Protein AF-A0A1A7R240-F1 (afdb_monomer)

Organism: NCBI:txid49280

Foldseek 3Di:
DVVVVVVVVVVVVVVVVVVVVVVVVVVVVVVVVVVVVVVVVVVVVVVVVVVVVVVVVVVVVVVVVVVPDVVVVVVVVVVVVVVVVLLLLLLVQCQDPDPVSVVVSLVCLLPPVLAPLVNLVSSLVVLVVQLPDPDRRVSSLLSSLSSLLSHDLVSCQVCVVSVVVSLVSLCPDPPSVVNVVSSVSNVVSND

Solvent-accessible surface area (backbone atoms only — not comparable to full-atom values): 10450 Å² total; per-residue (Å²): 116,73,69,60,55,53,54,52,50,53,54,51,51,51,51,53,50,51,54,52,51,52,51,50,51,52,53,50,52,52,52,51,54,53,53,53,53,50,52,51,53,55,49,53,52,50,50,54,52,49,52,54,50,49,51,52,49,52,51,51,52,52,50,47,58,74,63,55,54,68,67,56,62,52,46,53,52,50,50,53,51,51,52,50,54,50,52,52,52,34,54,54,26,26,55,42,94,49,65,68,50,17,51,53,25,36,52,49,43,49,70,74,39,36,83,45,84,64,49,62,61,51,49,51,56,59,47,57,73,40,69,81,41,102,76,47,53,61,72,19,54,48,40,51,47,55,34,60,64,49,37,46,60,69,61,48,60,77,40,37,70,62,53,51,51,49,50,58,51,51,67,69,42,93,69,29,79,82,39,44,76,56,49,54,56,42,52,66,66,74,109

Radius of gyration: 40.84 Å; Cα contacts (8 Å, |Δi|>4): 98; chains: 1; bounding box: 68×51×120 Å

Nearest PDB structures (foldseek):
  8whh-assembly2_C-3  TM=6.530E-01  e=8.126E-02  Homo sapiens
  8whl-assembly2_C  TM=6.411E-01  e=7.701E-02  Homo sapiens
  8whh-assembly2_B  TM=6.543E-01  e=1.548E-01  Homo sapiens
  8whh-assembly1_D  TM=6.608E-01  e=1.919E-01  Homo sapiens
  8whj-assembly1_A  TM=5.059E-01  e=2.950E-01  Homo sapiens

Structure (mmCIF, N/CA/C/O backbone):
data_AF-A0A1A7R240-F1
#
_entry.id   AF-A0A1A7R240-F1
#
loop_
_atom_site.group_PDB
_atom_site.id
_atom_site.type_symbol
_atom_site.label_atom_id
_atom_site.label_alt_id
_atom_site.label_comp_id
_atom_site.label_asym_id
_atom_site.label_entity_id
_atom_site.label_seq_id
_atom_site.pdbx_PDB_ins_code
_atom_site.Cartn_x
_atom_site.Cartn_y
_atom_site.Cartn_z
_atom_site.occupancy
_atom_site.B_iso_or_equiv
_atom_site.auth_seq_id
_atom_site.auth_comp_id
_atom_site.auth_asym_id
_atom_site.auth_atom_id
_atom_site.pdbx_PDB_model_num
ATOM 1 N N . MET A 1 1 ? -44.698 -32.979 93.759 1.00 62.19 1 MET A N 1
ATOM 2 C CA . MET A 1 1 ? -45.458 -31.820 93.217 1.00 62.19 1 MET A CA 1
ATOM 3 C C . MET A 1 1 ? -44.611 -30.614 92.783 1.00 62.19 1 MET A C 1
ATOM 5 O O . MET A 1 1 ? -44.923 -30.058 91.741 1.00 62.19 1 MET A O 1
ATOM 9 N N . LYS A 1 2 ? -43.552 -30.183 93.497 1.00 67.56 2 LYS A N 1
ATOM 10 C CA . LYS A 1 2 ? -42.771 -28.976 93.115 1.00 67.56 2 LYS A CA 1
ATOM 11 C C . LYS A 1 2 ? -42.093 -29.054 91.730 1.00 67.56 2 LYS A C 1
ATOM 13 O O . LYS A 1 2 ? -42.148 -28.085 90.984 1.00 67.56 2 LYS A O 1
ATOM 18 N N . LYS A 1 3 ? -41.536 -30.212 91.350 1.00 68.50 3 LYS A N 1
ATOM 19 C CA . LYS A 1 3 ? -40.868 -30.408 90.043 1.00 68.50 3 LYS A CA 1
ATOM 20 C C . LYS A 1 3 ? -41.810 -30.240 88.838 1.00 68.50 3 LYS A C 1
ATOM 22 O O . LYS A 1 3 ? -41.419 -29.641 87.846 1.00 68.50 3 LYS A O 1
ATOM 27 N N . ALA A 1 4 ? -43.063 -30.691 88.952 1.00 74.69 4 ALA A N 1
ATOM 28 C CA . ALA A 1 4 ? -44.056 -30.569 87.881 1.00 74.69 4 ALA A CA 1
ATOM 29 C C . ALA A 1 4 ? -44.450 -29.105 87.608 1.00 74.69 4 ALA A C 1
ATOM 31 O O . ALA A 1 4 ? -44.591 -28.712 86.457 1.00 74.69 4 ALA A O 1
ATOM 32 N N . LYS A 1 5 ? -44.552 -28.270 88.654 1.00 75.75 5 LYS A N 1
ATOM 33 C CA . LYS A 1 5 ? -44.853 -26.836 88.501 1.00 75.75 5 LYS A CA 1
ATOM 34 C C . LYS A 1 5 ? -43.731 -26.078 87.784 1.00 75.75 5 LYS A C 1
ATOM 36 O O . LYS A 1 5 ? -44.017 -25.230 86.950 1.00 75.75 5 LYS A O 1
ATOM 41 N N . ILE A 1 6 ? -42.472 -26.412 88.073 1.00 80.56 6 ILE A N 1
ATOM 42 C CA . ILE A 1 6 ? -41.309 -25.798 87.412 1.00 80.56 6 ILE A CA 1
ATOM 43 C C . ILE A 1 6 ? -41.289 -26.155 85.920 1.00 80.56 6 ILE A C 1
ATOM 45 O O . ILE A 1 6 ? -41.089 -25.274 85.092 1.00 80.56 6 ILE A O 1
ATOM 49 N N . LEU A 1 7 ? -41.567 -27.416 85.572 1.00 81.81 7 LEU A N 1
ATOM 50 C CA . LEU A 1 7 ? -41.613 -27.867 84.178 1.00 81.81 7 LEU A CA 1
ATOM 51 C C . LEU A 1 7 ? -42.688 -27.125 83.363 1.00 81.81 7 LEU A C 1
ATOM 53 O O . LEU A 1 7 ? -42.425 -26.688 82.246 1.00 81.81 7 LEU A O 1
ATOM 57 N N . VAL A 1 8 ? -43.877 -26.934 83.945 1.00 83.12 8 VAL A N 1
ATOM 58 C CA . VAL A 1 8 ? -44.982 -26.195 83.311 1.00 83.12 8 VAL A CA 1
ATOM 59 C C . VAL A 1 8 ? -44.612 -24.729 83.087 1.00 83.12 8 VAL A C 1
ATOM 61 O O . VAL A 1 8 ? -44.848 -24.207 82.001 1.00 83.12 8 VAL A O 1
ATOM 64 N N . ILE A 1 9 ? -43.985 -24.080 84.074 1.00 84.12 9 ILE A N 1
ATOM 65 C CA . ILE A 1 9 ? -43.540 -22.685 83.946 1.00 84.12 9 ILE A CA 1
ATOM 66 C C . ILE A 1 9 ? -42.505 -22.560 82.827 1.00 84.12 9 ILE A C 1
ATOM 68 O O . ILE A 1 9 ? -42.687 -21.739 81.939 1.00 84.12 9 ILE A O 1
ATOM 72 N N . VAL A 1 10 ? -41.471 -23.408 82.811 1.00 84.75 10 VAL A N 1
ATOM 73 C CA . VAL A 1 10 ? -40.434 -23.383 81.764 1.00 84.75 10 VAL A CA 1
ATOM 74 C C 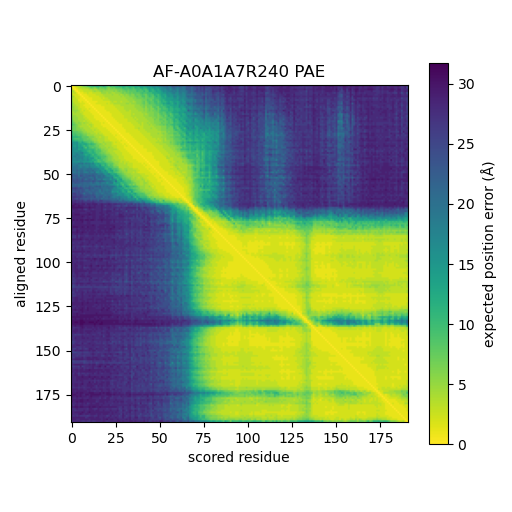. VAL A 1 10 ? -41.039 -23.600 80.372 1.00 84.75 10 VAL A C 1
ATOM 76 O O . VAL A 1 10 ? -40.703 -22.869 79.443 1.00 84.75 10 VAL A O 1
ATOM 79 N N . SER A 1 11 ? -41.976 -24.542 80.229 1.00 86.88 11 SER A N 1
ATOM 80 C CA . SER A 1 11 ? -42.673 -24.795 78.961 1.00 86.88 11 SER A CA 1
ATOM 81 C C . SER A 1 11 ? -43.481 -23.586 78.479 1.00 86.88 11 SER A C 1
ATOM 83 O O . SER A 1 11 ? -43.464 -23.269 77.289 1.00 86.88 11 SER A O 1
ATOM 85 N N . LEU A 1 12 ? -44.178 -22.899 79.389 1.00 86.06 12 LEU A N 1
ATOM 86 C CA . LEU A 1 12 ? -44.928 -21.678 79.084 1.00 86.06 12 LEU A CA 1
ATOM 87 C C . LEU A 1 12 ? -43.997 -20.540 78.662 1.00 86.06 12 LEU A C 1
ATOM 89 O O . LEU A 1 12 ? -44.284 -19.865 77.676 1.00 86.06 12 LEU A O 1
ATOM 93 N N . THR A 1 13 ? -42.863 -20.363 79.343 1.00 87.81 13 THR A N 1
ATOM 94 C CA . THR A 1 13 ? -41.879 -19.330 78.993 1.00 87.81 13 THR A CA 1
ATOM 95 C C . THR A 1 13 ? -41.265 -19.581 77.616 1.00 87.81 13 THR A C 1
ATOM 97 O O . THR A 1 13 ? -41.126 -18.645 76.832 1.00 87.81 13 THR A O 1
ATOM 100 N N . ILE A 1 14 ? -40.949 -20.839 77.288 1.00 89.62 14 ILE A N 1
ATOM 101 C CA . ILE A 1 14 ? -40.435 -21.221 75.964 1.00 89.62 14 ILE A CA 1
ATOM 102 C C . ILE A 1 14 ? -41.485 -20.958 74.878 1.00 89.62 14 ILE A C 1
ATOM 104 O O . ILE A 1 14 ? -41.152 -20.381 73.846 1.00 89.62 14 ILE A O 1
ATOM 108 N N . CYS A 1 15 ? -42.754 -21.314 75.114 1.00 87.94 15 CYS A N 1
ATOM 109 C CA . CYS A 1 15 ? -43.838 -21.015 74.173 1.00 87.94 15 CYS A CA 1
ATOM 110 C C . CYS A 1 15 ? -44.013 -19.509 73.957 1.00 87.94 15 CYS A C 1
ATOM 112 O O . CYS A 1 15 ? -44.145 -19.068 72.817 1.00 87.94 15 CYS A O 1
ATOM 114 N N . LEU A 1 16 ? -43.982 -18.714 75.030 1.00 89.75 16 LEU A N 1
ATOM 115 C CA . LEU A 1 16 ? -44.113 -17.261 74.936 1.00 89.75 16 LEU A CA 1
ATOM 116 C C . LEU A 1 16 ? -42.948 -16.652 74.142 1.00 89.75 16 LEU A C 1
ATOM 118 O O . LEU A 1 16 ? -43.163 -15.824 73.260 1.00 89.75 16 LEU A O 1
ATOM 122 N N . PHE A 1 17 ? -41.720 -17.105 74.409 1.00 91.19 17 PHE A N 1
ATOM 123 C CA . PHE A 1 17 ? -40.530 -16.663 73.686 1.00 91.19 17 PHE A CA 1
ATOM 124 C C . PHE A 1 17 ? -40.595 -17.032 72.200 1.00 91.19 17 PHE A C 1
ATOM 126 O O . PHE A 1 17 ? -40.317 -16.187 71.352 1.00 91.19 17 PHE A O 1
ATOM 133 N N . ALA A 1 18 ? -41.032 -18.253 71.875 1.00 88.25 18 ALA A N 1
ATOM 134 C CA . ALA A 1 18 ? -41.227 -18.689 70.496 1.00 88.25 18 ALA A CA 1
ATOM 135 C C . ALA A 1 18 ? -42.255 -17.812 69.764 1.00 88.25 18 ALA A C 1
ATOM 137 O O . ALA A 1 18 ? -41.965 -17.338 68.670 1.00 88.25 18 ALA A O 1
ATOM 138 N N . MET A 1 19 ? -43.404 -17.512 70.385 1.00 90.81 19 MET A N 1
ATOM 139 C CA . MET A 1 19 ? -44.422 -16.631 69.794 1.00 90.81 19 MET A CA 1
ATOM 140 C C . MET A 1 19 ? -43.891 -15.216 69.528 1.00 90.81 19 MET A C 1
ATOM 142 O O . MET A 1 19 ? -44.149 -14.657 68.461 1.00 90.81 19 MET A O 1
ATOM 146 N N . VAL A 1 20 ? -43.121 -14.644 70.462 1.00 89.88 20 VAL A N 1
ATOM 147 C CA . VAL A 1 20 ? -42.494 -13.322 70.286 1.00 89.88 20 VAL A CA 1
ATOM 148 C C . VAL A 1 20 ? -41.480 -13.347 69.142 1.00 89.88 20 VAL A C 1
ATOM 150 O O . VAL A 1 20 ? -41.476 -12.435 68.315 1.00 89.88 20 VAL A O 1
ATOM 153 N N . LEU A 1 21 ? -40.664 -14.401 69.047 1.00 90.69 21 LEU A N 1
ATOM 154 C CA . LEU A 1 21 ? -39.715 -14.570 67.948 1.00 90.69 21 LEU A CA 1
ATOM 155 C C . LEU A 1 21 ? -40.440 -14.647 66.600 1.00 90.69 21 LEU A C 1
ATOM 157 O O . LEU A 1 21 ? -40.075 -13.940 65.665 1.00 90.69 21 LEU A O 1
ATOM 161 N N . THR A 1 22 ? -41.492 -15.465 66.498 1.00 90.00 22 THR A N 1
ATOM 162 C CA . THR A 1 22 ? -42.270 -15.618 65.262 1.00 90.00 22 THR A CA 1
ATOM 163 C C . THR A 1 22 ? -42.939 -14.305 64.856 1.00 90.00 22 THR A C 1
ATOM 165 O O . THR A 1 22 ? -42.875 -13.930 63.687 1.00 90.00 22 THR A O 1
ATOM 168 N N . ALA A 1 23 ? -43.515 -13.563 65.807 1.00 88.00 23 ALA A N 1
ATOM 169 C CA . ALA A 1 23 ? -44.094 -12.246 65.544 1.00 88.00 23 ALA A CA 1
ATOM 170 C C . ALA A 1 23 ? -43.033 -11.237 65.068 1.00 88.00 23 ALA A C 1
ATOM 172 O O . ALA A 1 23 ? -43.266 -10.501 64.108 1.00 88.00 23 ALA A O 1
ATOM 173 N N . PHE A 1 24 ? -41.847 -11.236 65.684 1.00 91.81 24 PHE A N 1
ATOM 174 C CA . PHE A 1 24 ? -40.728 -10.393 65.265 1.00 91.81 24 PHE A CA 1
ATOM 175 C C . PHE A 1 24 ? -40.264 -10.720 63.839 1.00 91.81 24 PHE A C 1
ATOM 177 O O . PHE A 1 24 ? -40.121 -9.813 63.014 1.00 91.81 24 PHE A O 1
ATOM 184 N N . PHE A 1 25 ? -40.081 -12.006 63.519 1.00 89.94 25 PHE A N 1
ATOM 185 C CA . PHE A 1 25 ? -39.714 -12.445 62.172 1.00 89.94 25 PHE A CA 1
ATOM 186 C C . PHE A 1 25 ? -40.787 -12.096 61.141 1.00 89.94 25 PHE A C 1
ATOM 188 O O . PHE A 1 25 ? -40.443 -11.623 60.062 1.00 89.94 25 PHE A O 1
ATOM 195 N N . TYR A 1 26 ? -42.070 -12.239 61.479 1.00 89.50 26 TYR A N 1
ATOM 196 C CA . TYR A 1 26 ? -43.177 -11.863 60.599 1.00 89.50 26 TYR A CA 1
ATOM 197 C C . TYR A 1 26 ? -43.185 -10.360 60.282 1.00 89.50 26 TYR A C 1
ATOM 199 O O . TYR A 1 26 ? -43.288 -9.964 59.119 1.00 89.50 26 TYR A O 1
ATOM 207 N N . VAL A 1 27 ? -43.005 -9.503 61.295 1.00 88.38 27 VAL A N 1
ATOM 208 C CA . VAL A 1 27 ? -42.916 -8.045 61.098 1.00 88.38 27 VAL A CA 1
ATOM 209 C C . VAL A 1 27 ? -41.705 -7.683 60.238 1.00 88.38 27 VAL A C 1
ATOM 211 O O . VAL A 1 27 ? -41.837 -6.895 59.300 1.00 88.38 27 VAL A O 1
ATOM 214 N N . ARG A 1 28 ? -40.540 -8.289 60.500 1.00 87.62 28 ARG A N 1
ATOM 215 C CA . ARG A 1 28 ? -39.329 -8.085 59.691 1.00 87.62 28 ARG A CA 1
ATOM 216 C C . ARG A 1 28 ? -39.522 -8.534 58.245 1.00 87.62 28 ARG A C 1
ATOM 218 O O . ARG A 1 28 ? -39.169 -7.790 57.337 1.00 87.62 28 ARG A O 1
ATOM 225 N N . GLN A 1 29 ? -40.121 -9.700 58.019 1.00 87.75 29 GLN A N 1
ATOM 226 C CA . GLN A 1 29 ? -40.393 -10.218 56.679 1.00 87.75 29 GLN A CA 1
ATOM 227 C C . GLN A 1 29 ? -41.317 -9.278 55.895 1.00 87.75 29 GLN A C 1
ATOM 229 O O . GLN A 1 29 ? -41.053 -8.985 54.730 1.00 87.75 29 GLN A O 1
ATOM 234 N N . LYS A 1 30 ? -42.348 -8.730 56.551 1.00 89.12 30 LYS A N 1
ATOM 235 C CA . LYS A 1 30 ? -43.241 -7.736 55.945 1.00 89.12 30 LYS A CA 1
ATOM 236 C C . LYS A 1 30 ? -42.509 -6.433 55.606 1.00 89.12 30 LYS A C 1
ATOM 238 O O . LYS A 1 30 ? -42.725 -5.889 54.530 1.00 89.12 30 LYS A O 1
ATOM 243 N N . GLN A 1 31 ? -41.620 -5.954 56.480 1.00 88.38 31 GLN A N 1
ATOM 244 C CA . GLN A 1 31 ? -40.794 -4.771 56.202 1.00 88.38 31 GLN A CA 1
ATOM 245 C C . GLN A 1 31 ? -39.876 -4.981 54.990 1.00 88.38 31 GLN A C 1
ATOM 247 O O . GLN A 1 31 ? -39.802 -4.099 54.136 1.00 88.38 31 GLN A O 1
ATOM 252 N N . TYR A 1 32 ? -39.230 -6.145 54.879 1.00 89.25 32 TYR A N 1
ATOM 253 C CA . TYR A 1 32 ? -38.387 -6.467 53.724 1.00 89.25 32 TYR A CA 1
ATOM 254 C C . TYR A 1 32 ? -39.190 -6.557 52.424 1.00 89.25 32 TYR A C 1
ATOM 256 O O . TYR A 1 32 ? -38.748 -6.027 51.409 1.00 89.25 32 TYR A O 1
ATOM 264 N N . ALA A 1 33 ? -40.384 -7.159 52.452 1.00 88.44 33 ALA A N 1
ATOM 265 C CA . ALA A 1 33 ? -41.255 -7.223 51.279 1.00 88.44 33 ALA A CA 1
ATOM 266 C C . ALA A 1 33 ? -41.653 -5.821 50.780 1.00 88.44 33 ALA A C 1
ATOM 268 O O . ALA A 1 33 ? -41.595 -5.559 49.582 1.00 88.44 33 ALA A O 1
ATOM 269 N N . THR A 1 34 ? -41.985 -4.899 51.691 1.00 90.88 34 THR A N 1
ATOM 270 C CA . THR A 1 34 ? -42.304 -3.509 51.327 1.00 90.88 34 THR A CA 1
ATOM 271 C C . THR A 1 34 ? -41.095 -2.767 50.756 1.00 90.88 34 THR A C 1
ATOM 273 O O . THR A 1 34 ? -41.232 -2.056 49.766 1.00 90.88 34 THR A O 1
ATOM 276 N N . GLN A 1 35 ? -39.909 -2.927 51.352 1.00 88.69 35 GLN A N 1
ATOM 277 C CA . GLN A 1 35 ? -38.688 -2.297 50.835 1.00 88.69 35 GLN A CA 1
ATOM 278 C C . GLN A 1 35 ? -38.337 -2.805 49.434 1.00 88.69 35 GLN A C 1
ATOM 280 O O . GLN A 1 35 ? -37.965 -2.011 48.573 1.00 88.69 35 GLN A O 1
ATOM 285 N N . LEU A 1 36 ? -38.505 -4.108 49.191 1.00 89.31 36 LEU A N 1
ATOM 286 C CA . LEU A 1 36 ? -38.263 -4.712 47.885 1.00 89.31 36 LEU A CA 1
ATOM 287 C C . LEU A 1 36 ? -39.239 -4.187 46.818 1.00 89.31 36 LEU A C 1
ATOM 289 O O . LEU A 1 36 ? -38.821 -3.916 45.698 1.00 89.31 36 LEU A O 1
ATOM 293 N N . ASP A 1 37 ? -40.516 -3.992 47.164 1.00 93.25 37 ASP A N 1
ATOM 294 C CA . ASP A 1 37 ? -41.513 -3.414 46.250 1.00 93.25 37 ASP A CA 1
ATOM 295 C C . ASP A 1 37 ? -41.188 -1.955 45.878 1.00 93.25 37 ASP A C 1
ATOM 297 O O . ASP A 1 37 ? -41.302 -1.570 44.715 1.00 93.25 37 ASP A O 1
ATOM 301 N N . ILE A 1 38 ? -40.723 -1.152 46.844 1.00 92.81 38 ILE A N 1
ATOM 302 C CA . ILE A 1 38 ? -40.285 0.232 46.597 1.00 92.81 38 ILE A CA 1
ATOM 303 C C . ILE A 1 38 ? -39.074 0.252 45.657 1.00 92.81 38 ILE A C 1
ATOM 305 O O . ILE A 1 38 ? -39.109 0.940 44.639 1.00 92.81 38 ILE A O 1
ATOM 309 N N . LEU A 1 39 ? -38.048 -0.552 45.951 1.00 88.56 39 LEU A N 1
ATOM 310 C CA . LEU A 1 39 ? -36.846 -0.664 45.118 1.00 88.56 39 LEU A CA 1
ATOM 311 C C . LEU A 1 39 ? -37.171 -1.111 43.689 1.00 88.56 39 LEU A C 1
ATOM 313 O O . LEU A 1 39 ? -36.634 -0.556 42.734 1.00 88.56 39 LEU A O 1
ATOM 317 N N . ASN A 1 40 ? -38.080 -2.075 43.525 1.00 89.81 40 ASN A N 1
ATOM 318 C CA . ASN A 1 40 ? -38.506 -2.520 42.199 1.00 89.81 40 ASN A CA 1
ATOM 319 C C . ASN A 1 40 ? -39.215 -1.401 41.425 1.00 89.81 40 ASN A C 1
ATOM 321 O O . ASN A 1 40 ? -38.944 -1.214 40.242 1.00 89.81 40 ASN A O 1
ATOM 325 N N . LYS A 1 41 ? -40.079 -0.615 42.078 1.00 92.31 41 LYS A N 1
ATOM 326 C CA . LYS A 1 41 ? -40.740 0.533 41.436 1.00 92.31 41 LYS A CA 1
ATOM 327 C C . LYS A 1 41 ? -39.748 1.625 41.034 1.00 92.31 41 LYS A C 1
ATOM 329 O O . LYS A 1 41 ? -39.863 2.168 39.937 1.00 92.31 41 LYS A O 1
ATOM 334 N N . GLU A 1 42 ? -38.770 1.931 41.884 1.00 91.12 42 GLU A N 1
ATOM 335 C CA . GLU A 1 42 ? -37.708 2.899 41.574 1.00 91.12 42 GLU A CA 1
ATOM 336 C C . GLU A 1 42 ? -36.820 2.426 40.417 1.00 91.12 42 GLU A C 1
ATOM 338 O O . GLU A 1 42 ? -36.461 3.223 39.543 1.00 91.12 42 GLU A O 1
ATOM 343 N N . LEU A 1 43 ? -36.508 1.128 40.370 1.00 90.00 43 LEU A N 1
ATOM 344 C CA . LEU A 1 43 ? -35.751 0.519 39.282 1.00 90.00 43 LEU A CA 1
ATOM 345 C C . LEU A 1 43 ? -36.506 0.617 37.951 1.00 90.00 43 LEU A C 1
ATOM 347 O O . LEU A 1 43 ? -35.927 1.057 36.960 1.00 90.00 43 LEU A O 1
ATOM 351 N N . GLU A 1 44 ? -37.791 0.258 37.921 1.00 88.88 44 GLU A N 1
ATOM 352 C CA . GLU A 1 44 ? -38.613 0.353 36.708 1.00 88.88 44 GLU A CA 1
ATOM 353 C C . GLU A 1 44 ? -38.781 1.806 36.239 1.00 88.88 44 GLU A C 1
ATOM 355 O O . GLU A 1 44 ? -38.643 2.097 35.050 1.00 88.88 44 GLU A O 1
ATOM 360 N N . HIS A 1 45 ? -38.975 2.751 37.165 1.00 90.12 45 HIS A N 1
ATOM 361 C CA . HIS A 1 45 ? -39.015 4.174 36.822 1.00 90.12 45 HIS A CA 1
ATOM 362 C C . HIS A 1 45 ? -37.679 4.669 36.241 1.00 90.12 45 HIS A C 1
ATOM 364 O O . HIS A 1 45 ? -37.657 5.437 35.277 1.00 90.12 45 HIS A O 1
ATOM 370 N N . SER A 1 46 ? -36.557 4.199 36.791 1.00 85.81 46 SER A N 1
ATOM 371 C CA . SER A 1 46 ? -35.219 4.551 36.306 1.00 85.81 46 SER A CA 1
ATOM 372 C C . SER A 1 46 ? -34.935 3.979 34.916 1.00 85.81 46 SER A C 1
ATOM 374 O O . SER A 1 46 ? -34.361 4.683 34.086 1.00 85.81 46 SER A O 1
ATOM 376 N N . LYS A 1 47 ? -35.375 2.744 34.631 1.00 86.81 47 LYS A N 1
ATOM 377 C CA . LYS A 1 47 ? -35.274 2.133 33.293 1.00 86.81 47 LYS A CA 1
ATOM 378 C C . LYS A 1 47 ? -36.039 2.941 32.248 1.00 86.81 47 LYS A C 1
ATOM 380 O O . LYS A 1 47 ? -35.461 3.323 31.240 1.00 86.81 47 LYS A O 1
ATOM 385 N N . LEU A 1 48 ? -37.292 3.296 32.540 1.00 88.88 48 LEU A N 1
ATOM 386 C CA . LEU A 1 48 ? -38.111 4.140 31.661 1.00 88.88 48 LEU A CA 1
ATOM 387 C C . LEU A 1 48 ? -37.438 5.482 31.350 1.00 88.88 48 LEU A C 1
ATOM 389 O O . LEU A 1 48 ? -37.436 5.934 30.207 1.00 88.88 48 LEU A O 1
ATOM 393 N N . LYS A 1 49 ? -36.834 6.117 32.361 1.00 88.88 49 LYS A N 1
ATOM 394 C CA . LYS A 1 49 ? -36.112 7.380 32.176 1.00 88.88 49 LYS A CA 1
ATOM 395 C C . LYS A 1 49 ? -34.852 7.209 31.322 1.00 88.88 49 LYS A C 1
ATOM 397 O O . LYS A 1 49 ? -34.524 8.102 30.539 1.00 88.88 49 LYS A O 1
ATOM 402 N N . LEU A 1 50 ? -34.147 6.087 31.467 1.00 83.88 50 LEU A N 1
ATOM 403 C CA . LEU A 1 50 ? -32.979 5.762 30.651 1.00 83.88 50 LEU A CA 1
ATOM 404 C C . LEU A 1 50 ? -33.372 5.550 29.185 1.00 83.88 50 LEU A C 1
ATOM 406 O O . LEU A 1 50 ? -32.708 6.093 28.308 1.00 83.88 50 LEU A O 1
ATOM 410 N N . ASP A 1 51 ? -34.471 4.844 28.924 1.00 85.88 51 ASP A N 1
ATOM 411 C CA . ASP A 1 51 ? -34.967 4.601 27.565 1.00 85.88 51 ASP A CA 1
ATOM 412 C C . ASP A 1 51 ? -35.416 5.896 26.872 1.00 85.88 51 ASP A C 1
ATOM 414 O O . ASP A 1 51 ? -35.067 6.133 25.714 1.00 85.88 51 ASP A O 1
ATOM 418 N N . ASP A 1 52 ? -36.109 6.786 27.588 1.00 88.62 52 ASP A N 1
ATOM 419 C CA . ASP A 1 52 ? -36.467 8.121 27.084 1.00 88.62 52 ASP A CA 1
ATOM 420 C C . ASP A 1 52 ? -35.218 8.970 26.787 1.00 88.62 52 ASP A C 1
ATOM 422 O O . ASP A 1 52 ? -35.122 9.620 25.745 1.00 88.62 52 ASP A O 1
ATOM 426 N N . THR A 1 53 ? -34.212 8.916 27.667 1.00 86.69 53 THR A N 1
ATOM 427 C CA . THR A 1 53 ? -32.943 9.633 27.463 1.00 86.69 53 THR A CA 1
ATOM 428 C C . THR A 1 53 ? -32.175 9.077 26.265 1.00 86.69 53 THR A C 1
ATOM 430 O O . THR A 1 53 ? -31.665 9.851 25.458 1.00 86.69 53 THR A O 1
ATOM 433 N N . ASN A 1 54 ? -32.124 7.753 26.112 1.00 80.62 54 ASN A N 1
ATOM 434 C CA . ASN A 1 54 ? -31.490 7.097 24.972 1.00 80.62 54 ASN A CA 1
ATOM 435 C C . ASN A 1 54 ? -32.198 7.462 23.669 1.00 80.62 54 ASN A C 1
ATOM 437 O O . ASN A 1 54 ? -31.531 7.800 22.697 1.00 80.62 54 ASN A O 1
ATOM 441 N N . THR A 1 55 ? -33.531 7.461 23.656 1.00 87.00 55 THR A N 1
ATOM 442 C CA . THR A 1 55 ? -34.320 7.847 22.478 1.00 87.00 55 THR A CA 1
ATOM 443 C C . THR A 1 55 ? -34.009 9.286 22.067 1.00 87.00 55 THR A C 1
ATOM 445 O O . THR A 1 55 ? -33.640 9.530 20.922 1.00 87.00 55 THR A O 1
ATOM 448 N N . LYS A 1 56 ? -34.016 10.226 23.021 1.00 86.56 56 LYS A N 1
ATOM 449 C CA . LYS A 1 56 ? -33.645 11.630 22.773 1.00 86.56 56 LYS A CA 1
ATOM 450 C C . LYS A 1 56 ? -32.207 11.789 22.290 1.00 86.56 56 LYS A C 1
ATOM 452 O O . LYS A 1 56 ? -31.947 12.624 21.430 1.00 86.56 56 LYS A O 1
ATOM 457 N N . LEU A 1 57 ? -31.274 11.001 22.829 1.00 77.19 57 LEU A N 1
ATOM 458 C CA . LEU A 1 57 ? -29.884 10.999 22.378 1.00 77.19 57 LEU A CA 1
ATOM 459 C C . LEU A 1 57 ? -29.781 10.496 20.934 1.00 77.19 57 LEU A C 1
ATOM 461 O O . LEU A 1 57 ? -29.091 11.115 20.133 1.00 77.19 57 LEU A O 1
ATOM 465 N N . PHE A 1 58 ? -30.474 9.409 20.587 1.00 76.62 58 PHE A N 1
ATOM 466 C CA . PHE A 1 58 ? -30.495 8.880 19.224 1.00 76.62 58 PHE A CA 1
ATOM 467 C C . PHE A 1 58 ? -31.126 9.859 18.234 1.00 76.62 58 PHE A C 1
ATOM 469 O O . PHE A 1 58 ? -30.575 10.053 17.151 1.00 76.62 58 PHE A O 1
ATOM 476 N N . ASP A 1 59 ? -32.220 10.518 18.609 1.00 80.12 59 ASP A N 1
ATOM 477 C CA . ASP A 1 59 ? -32.858 11.536 17.775 1.00 80.12 59 ASP A CA 1
ATOM 478 C C . ASP A 1 59 ? -31.947 12.756 17.589 1.00 80.12 59 ASP A C 1
ATOM 480 O O . ASP A 1 59 ? -31.743 13.197 16.459 1.00 80.12 59 ASP A O 1
ATOM 484 N N . ALA A 1 60 ? -31.300 13.234 18.659 1.00 74.62 60 ALA A N 1
ATOM 485 C CA . ALA A 1 60 ? -30.324 14.320 18.582 1.00 74.62 60 ALA A CA 1
ATOM 486 C C . ALA A 1 60 ? -29.094 13.936 17.743 1.00 74.62 60 ALA A C 1
ATOM 488 O O . ALA A 1 60 ? -28.597 14.746 16.968 1.00 74.62 60 ALA A O 1
ATOM 489 N N . LEU A 1 61 ? -28.606 12.696 17.846 1.00 69.75 61 LEU A N 1
ATOM 490 C CA . LEU A 1 61 ? -27.508 12.194 17.015 1.00 69.75 61 LEU A CA 1
ATOM 491 C C . LEU A 1 61 ? -27.908 12.081 15.542 1.00 69.75 61 LEU A C 1
ATOM 493 O O . LEU A 1 61 ? -27.080 12.337 14.670 1.00 69.75 61 LEU A O 1
ATOM 497 N N . LYS A 1 62 ? -29.159 11.716 15.254 1.00 75.38 62 LYS A N 1
ATOM 498 C CA . LYS A 1 62 ? -29.705 11.659 13.894 1.00 75.38 62 LYS A CA 1
ATOM 499 C C . LYS A 1 62 ? -29.909 13.055 13.304 1.00 75.38 62 LYS A C 1
ATOM 501 O O . LYS A 1 62 ? -29.651 13.269 12.124 1.00 75.38 62 LYS A O 1
ATOM 506 N N . GLU A 1 63 ? -30.325 14.012 14.123 1.00 75.94 63 GLU A N 1
ATOM 507 C CA . GLU A 1 63 ? -30.387 15.418 13.739 1.00 75.94 63 GLU A CA 1
ATOM 508 C C . GLU A 1 63 ? -28.974 15.950 13.469 1.00 75.94 63 GLU A C 1
ATOM 510 O O . GLU A 1 63 ? -28.711 16.454 12.380 1.00 75.94 63 GLU A O 1
ATOM 515 N N . ILE A 1 64 ? -28.018 15.724 14.375 1.00 68.69 64 ILE A N 1
ATOM 516 C CA . ILE A 1 64 ? -26.613 16.0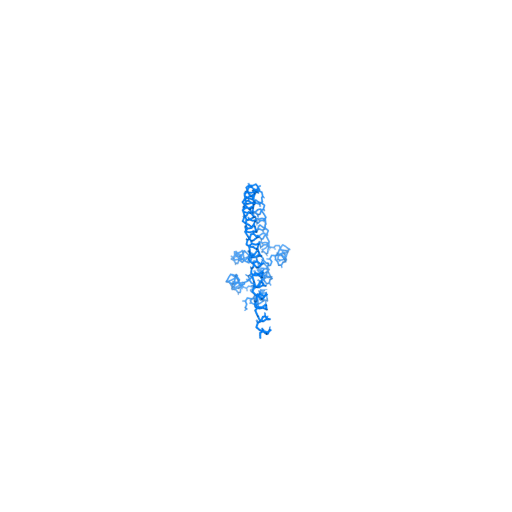95 14.167 1.00 68.69 64 ILE A CA 1
ATOM 517 C C . ILE A 1 64 ? -26.057 15.440 12.904 1.00 68.69 64 ILE A C 1
ATOM 519 O O . ILE A 1 64 ? -25.416 16.139 12.133 1.00 68.69 64 ILE A O 1
ATOM 523 N N . SER A 1 65 ? -26.313 14.154 12.640 1.00 61.84 65 SER A N 1
ATOM 524 C CA . SER A 1 65 ? -25.829 13.489 11.421 1.00 61.84 65 SER A CA 1
ATOM 525 C C . SER A 1 65 ? -26.448 14.057 10.144 1.00 61.84 65 SER A C 1
ATOM 527 O O . SER A 1 65 ? -25.761 14.121 9.130 1.00 61.84 65 SER A O 1
ATOM 529 N N . SER A 1 66 ? -27.688 14.556 10.204 1.00 65.06 66 SER A N 1
ATOM 530 C CA . SER A 1 66 ? -28.307 15.313 9.106 1.00 65.06 66 SER A CA 1
ATOM 531 C C . SER A 1 66 ? -27.721 16.723 8.922 1.00 65.06 66 SER A C 1
ATOM 533 O O . SER A 1 66 ? -27.834 17.294 7.842 1.00 65.06 66 SER A O 1
ATOM 535 N N . TYR A 1 67 ? -27.053 17.254 9.954 1.00 63.56 67 TYR A N 1
ATOM 536 C CA . TYR A 1 67 ? -26.306 18.517 9.940 1.00 63.56 67 TYR A CA 1
ATOM 537 C C . TYR A 1 67 ? -24.783 18.334 9.821 1.00 63.56 67 TYR A C 1
ATOM 539 O O . TYR A 1 67 ? -24.065 19.335 9.738 1.00 63.56 67 TYR A O 1
ATOM 547 N N . VAL A 1 68 ? -24.262 17.096 9.789 1.00 58.88 68 VAL A N 1
ATOM 548 C CA . VAL A 1 68 ? -22.858 16.842 9.450 1.00 58.88 68 VAL A CA 1
ATOM 549 C C . VAL A 1 68 ? -22.718 17.230 7.981 1.00 58.88 68 VAL A C 1
ATOM 551 O O . VAL A 1 68 ? -23.275 16.553 7.120 1.00 58.88 68 VAL A O 1
ATOM 554 N N . PRO A 1 69 ? -22.032 18.337 7.664 1.00 54.59 69 PRO A N 1
ATOM 555 C CA . PRO A 1 69 ? -22.126 18.900 6.336 1.00 54.59 69 PRO A CA 1
ATOM 556 C C . PRO A 1 69 ? -21.406 17.979 5.358 1.00 54.59 69 PRO A C 1
ATOM 558 O O . PRO A 1 69 ? -20.312 17.496 5.677 1.00 54.59 69 PRO A O 1
ATOM 561 N N . ASP A 1 70 ? -21.944 17.859 4.142 1.00 54.91 70 ASP A N 1
ATOM 562 C CA . ASP A 1 70 ? -21.314 17.257 2.954 1.00 54.91 70 ASP A CA 1
ATOM 563 C C . ASP A 1 70 ? -19.812 17.574 2.847 1.00 54.91 70 ASP A C 1
ATOM 565 O O . ASP A 1 70 ? -19.027 16.776 2.354 1.00 54.91 70 ASP A O 1
ATOM 569 N N . SER A 1 71 ? -19.374 18.701 3.412 1.00 53.50 71 SER A N 1
ATOM 570 C CA . SER A 1 71 ? -17.977 19.085 3.619 1.00 53.50 71 SER A CA 1
ATOM 571 C C . SER A 1 71 ? -17.046 18.040 4.268 1.00 53.50 71 SER A C 1
ATOM 573 O O . SER A 1 71 ? -15.856 18.089 3.975 1.00 53.50 71 SER A O 1
ATOM 575 N N . ILE A 1 72 ? -17.500 17.125 5.142 1.00 55.09 72 ILE A N 1
ATOM 576 C CA . ILE A 1 72 ? -16.619 16.097 5.746 1.00 55.09 72 ILE A CA 1
ATOM 577 C C . ILE A 1 72 ? -16.444 14.908 4.797 1.00 55.09 72 ILE A C 1
ATOM 579 O O . ILE A 1 72 ? -15.316 14.448 4.617 1.00 55.09 72 ILE A O 1
ATOM 583 N N . ALA A 1 73 ? -17.518 14.465 4.137 1.00 57.31 73 ALA A N 1
ATOM 584 C CA . ALA A 1 73 ? -17.449 13.452 3.083 1.00 57.31 73 ALA A CA 1
ATOM 585 C C . ALA A 1 73 ? -16.651 13.964 1.869 1.00 57.31 73 ALA A C 1
ATOM 587 O O . ALA A 1 73 ? -15.778 13.271 1.357 1.00 57.31 73 ALA A O 1
ATOM 588 N N . LEU A 1 74 ? -16.847 15.231 1.487 1.00 58.38 74 LEU A N 1
ATOM 589 C CA . LEU A 1 74 ? -16.068 15.888 0.439 1.00 58.38 74 LEU A CA 1
ATOM 590 C C . LEU A 1 74 ? -14.585 16.005 0.830 1.00 58.38 74 LEU A C 1
ATOM 592 O O . LEU A 1 74 ? -13.707 15.844 -0.015 1.00 58.38 74 LEU A O 1
ATOM 596 N N . LYS A 1 75 ? -14.277 16.263 2.111 1.00 59.28 75 LYS A N 1
ATOM 597 C CA . LYS A 1 75 ? -12.893 16.308 2.616 1.00 59.28 75 LYS A CA 1
ATOM 598 C C . LYS A 1 75 ? -12.235 14.932 2.610 1.00 59.28 75 LYS A C 1
ATOM 600 O O . LYS A 1 75 ? -11.087 14.852 2.189 1.00 59.28 75 LYS A O 1
ATOM 605 N N . SER A 1 76 ? -12.916 13.870 3.041 1.00 60.62 76 SER A N 1
ATOM 606 C CA . SER A 1 76 ? -12.345 12.516 3.008 1.00 60.62 76 SER A CA 1
ATOM 607 C C . SER A 1 76 ? -12.131 12.029 1.572 1.00 60.62 76 SER A C 1
ATOM 609 O O . SER A 1 76 ? -11.070 11.489 1.269 1.00 60.62 76 SER A O 1
ATOM 611 N N . GLU A 1 77 ? -13.065 12.312 0.661 1.00 66.81 77 GLU A N 1
ATOM 612 C CA . GLU A 1 77 ? -12.913 12.019 -0.766 1.00 66.81 77 GLU A CA 1
ATOM 613 C C . GLU A 1 77 ? -11.764 12.823 -1.394 1.00 66.81 77 GLU A C 1
ATOM 615 O O . GLU A 1 77 ? -10.934 12.268 -2.114 1.00 66.81 77 GLU A O 1
ATOM 620 N N . THR A 1 78 ? -11.639 14.112 -1.059 1.00 66.44 78 THR A N 1
ATOM 621 C CA . THR A 1 78 ? -10.537 14.966 -1.539 1.00 66.44 78 THR A CA 1
ATOM 622 C C . THR A 1 78 ? -9.179 14.495 -1.012 1.00 66.44 78 THR A C 1
ATOM 624 O O . THR A 1 78 ? -8.203 14.476 -1.763 1.00 66.44 78 THR A O 1
ATOM 627 N N . ILE A 1 79 ? -9.101 14.081 0.257 1.00 71.56 79 ILE A N 1
ATOM 628 C CA . ILE A 1 79 ? -7.879 13.530 0.860 1.00 71.56 79 ILE A CA 1
ATOM 629 C C . ILE A 1 79 ? -7.496 12.218 0.170 1.00 71.56 79 ILE A C 1
ATOM 631 O O . ILE A 1 79 ? -6.349 12.074 -0.249 1.00 71.56 79 ILE A O 1
ATOM 635 N N . ASN A 1 80 ? -8.449 11.303 -0.025 1.00 74.31 80 ASN A N 1
ATOM 636 C CA . ASN A 1 80 ? -8.203 10.033 -0.711 1.00 74.31 80 ASN A CA 1
ATOM 637 C C . ASN A 1 80 ? -7.766 10.248 -2.164 1.00 74.31 80 ASN A C 1
ATOM 639 O O . ASN A 1 80 ? -6.817 9.621 -2.628 1.00 74.31 80 ASN A O 1
ATOM 643 N N . ARG A 1 81 ? -8.394 11.192 -2.872 1.00 75.69 81 ARG A N 1
ATOM 644 C CA . ARG A 1 81 ? -8.012 11.547 -4.242 1.00 75.69 81 ARG A CA 1
ATOM 645 C C . ARG A 1 81 ? -6.609 12.144 -4.313 1.00 75.69 81 ARG A C 1
ATOM 647 O O . ARG A 1 81 ? -5.845 11.786 -5.201 1.00 75.69 81 ARG A O 1
ATOM 654 N N . THR A 1 82 ? -6.258 13.026 -3.379 1.00 79.94 82 THR A N 1
ATOM 655 C CA . THR A 1 82 ? -4.919 13.635 -3.317 1.00 79.94 82 THR A CA 1
ATOM 656 C C . THR A 1 82 ? -3.857 12.579 -3.033 1.00 79.94 82 THR A C 1
ATOM 658 O O . THR A 1 82 ? -2.834 12.544 -3.710 1.00 79.94 82 THR A O 1
ATOM 661 N N . LYS A 1 83 ? -4.138 11.676 -2.087 1.00 85.88 83 LYS A N 1
ATOM 662 C CA . LYS A 1 83 ? -3.278 10.540 -1.762 1.00 85.88 83 LYS A CA 1
ATOM 663 C C . LYS A 1 83 ? -3.054 9.650 -2.990 1.00 85.88 83 LYS A C 1
ATOM 665 O O . LYS A 1 83 ? -1.911 9.353 -3.319 1.00 85.88 83 LYS A O 1
ATOM 670 N N . ASN A 1 84 ? -4.115 9.289 -3.710 1.00 85.94 84 ASN A N 1
ATOM 671 C CA . ASN A 1 84 ? -3.991 8.473 -4.919 1.00 85.94 84 ASN A CA 1
ATOM 672 C C . ASN A 1 84 ? -3.150 9.177 -5.991 1.00 85.94 84 ASN A C 1
ATOM 674 O O . ASN A 1 84 ? -2.216 8.580 -6.506 1.00 85.94 84 ASN A O 1
ATOM 678 N N . LEU A 1 85 ? -3.394 10.463 -6.261 1.00 88.81 85 LEU A N 1
ATOM 679 C CA . LEU A 1 85 ? -2.597 11.231 -7.227 1.00 88.81 85 LEU A CA 1
ATOM 680 C C . LEU A 1 85 ? -1.111 11.319 -6.836 1.00 88.81 85 LEU A C 1
ATOM 682 O O . LEU A 1 85 ? -0.238 11.270 -7.703 1.00 88.81 85 LEU A O 1
ATOM 686 N N . GLU A 1 86 ? -0.810 11.441 -5.541 1.00 92.62 86 GLU A N 1
ATOM 687 C CA . GLU A 1 86 ? 0.568 11.417 -5.042 1.00 92.62 86 GLU A CA 1
ATOM 688 C C . GLU A 1 86 ? 1.225 10.055 -5.299 1.00 92.62 86 GLU A C 1
ATOM 690 O O . GLU A 1 86 ? 2.322 10.002 -5.858 1.00 92.62 86 GLU A O 1
ATOM 695 N N . LEU A 1 87 ? 0.543 8.957 -4.953 1.00 93.12 87 LEU A N 1
ATOM 696 C CA . LEU A 1 87 ? 1.012 7.596 -5.218 1.00 93.12 87 LEU A CA 1
ATOM 697 C C . LEU A 1 87 ? 1.277 7.376 -6.710 1.00 93.12 87 LEU A C 1
ATOM 699 O O . LEU A 1 87 ? 2.343 6.882 -7.086 1.00 93.12 87 LEU A O 1
ATOM 703 N N . GLU A 1 88 ? 0.327 7.786 -7.553 1.00 92.75 88 GLU A N 1
ATOM 704 C CA . GLU A 1 88 ? 0.430 7.690 -9.005 1.00 92.75 88 GLU A CA 1
ATOM 705 C C . GLU A 1 88 ? 1.679 8.415 -9.512 1.00 92.75 88 GLU A C 1
ATOM 707 O O . GLU A 1 88 ? 2.486 7.824 -10.233 1.00 92.75 88 GLU A O 1
ATOM 712 N N . GLY A 1 89 ? 1.885 9.665 -9.088 1.00 93.94 89 GLY A N 1
ATOM 713 C CA . GLY A 1 89 ? 3.048 10.462 -9.472 1.00 93.94 89 GLY A CA 1
ATOM 714 C C . GLY A 1 89 ? 4.372 9.858 -9.000 1.00 93.94 89 GLY A C 1
ATOM 715 O O . GLY A 1 89 ? 5.340 9.813 -9.761 1.00 93.94 89 GLY A O 1
ATOM 716 N N . LEU A 1 90 ? 4.430 9.347 -7.768 1.00 96.62 90 LEU A N 1
ATOM 717 C CA . LEU A 1 90 ? 5.630 8.708 -7.221 1.00 96.62 90 LEU A CA 1
ATOM 718 C C . LEU A 1 90 ? 5.997 7.432 -7.987 1.00 96.62 90 LEU A C 1
ATOM 720 O O . LEU A 1 90 ? 7.159 7.249 -8.359 1.00 96.62 90 LEU A O 1
ATOM 724 N N . VAL A 1 91 ? 5.017 6.571 -8.268 1.00 95.94 91 VAL A N 1
ATOM 725 C CA . VAL A 1 91 ? 5.241 5.338 -9.032 1.00 95.94 91 VAL A CA 1
ATOM 726 C C . VAL A 1 91 ? 5.647 5.655 -10.467 1.00 95.94 91 VAL A C 1
ATOM 728 O O . VAL A 1 91 ? 6.619 5.084 -10.954 1.00 95.94 91 VAL A O 1
ATOM 731 N N . GLN A 1 92 ? 5.007 6.623 -11.126 1.00 94.00 92 GLN A N 1
ATOM 732 C CA . GLN A 1 92 ? 5.436 7.078 -12.453 1.00 94.00 92 GLN A CA 1
ATOM 733 C C . GLN A 1 92 ? 6.890 7.570 -12.440 1.00 94.00 92 GLN A C 1
ATOM 735 O O . GLN A 1 92 ? 7.685 7.209 -13.315 1.00 94.00 92 GLN A O 1
ATOM 740 N N . ASN A 1 93 ? 7.263 8.340 -11.416 1.00 95.31 93 ASN A N 1
ATOM 741 C CA . ASN A 1 93 ? 8.599 8.904 -11.276 1.00 95.31 93 ASN A CA 1
ATOM 742 C C . ASN A 1 93 ? 9.685 7.860 -11.000 1.00 95.31 93 ASN A C 1
ATOM 744 O O . ASN A 1 93 ? 10.831 8.101 -11.380 1.00 95.31 93 ASN A O 1
ATOM 748 N N . ILE A 1 94 ? 9.365 6.691 -10.426 1.00 95.12 94 ILE A N 1
ATOM 749 C CA . ILE A 1 94 ? 10.314 5.565 -10.337 1.00 95.12 94 ILE A CA 1
ATOM 750 C C . ILE A 1 94 ? 10.825 5.163 -11.726 1.00 95.12 94 ILE A C 1
ATOM 752 O O . ILE A 1 94 ? 11.993 4.803 -11.865 1.00 95.12 94 ILE A O 1
ATOM 756 N N . PHE A 1 95 ? 9.994 5.288 -12.761 1.00 92.81 95 PHE A N 1
ATOM 757 C CA . PHE A 1 95 ? 10.340 4.965 -14.147 1.00 92.81 95 PHE A CA 1
ATOM 758 C C . PHE A 1 95 ? 10.720 6.197 -14.977 1.00 92.81 95 PHE A C 1
ATOM 760 O O . PHE A 1 95 ? 10.890 6.087 -16.193 1.00 92.81 95 PHE A O 1
ATOM 767 N N . SER A 1 96 ? 10.907 7.359 -14.345 1.00 91.44 96 SER A N 1
ATOM 768 C CA . SER A 1 96 ?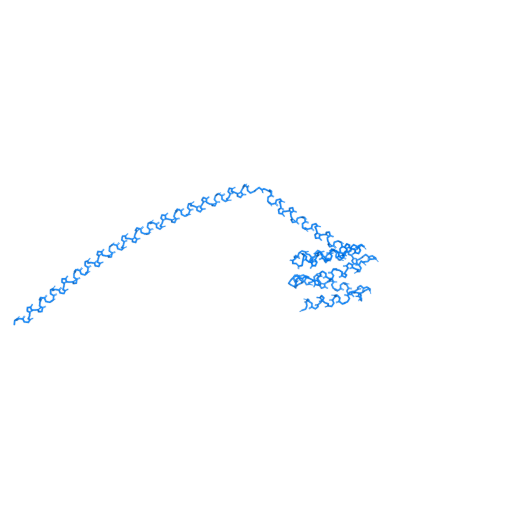 11.337 8.582 -15.028 1.00 91.44 96 SER A CA 1
ATOM 769 C C . SER A 1 96 ? 12.716 8.406 -15.682 1.00 91.44 96 SER A C 1
ATOM 771 O O . SER A 1 96 ? 13.591 7.742 -15.111 1.00 91.44 96 SER A O 1
ATOM 773 N N . PRO A 1 97 ? 12.990 9.041 -16.837 1.00 89.25 97 PRO A N 1
ATOM 774 C CA . PRO A 1 97 ? 14.346 9.122 -17.382 1.00 89.25 97 PRO A CA 1
ATOM 775 C C . PRO A 1 97 ? 15.303 9.899 -16.457 1.00 89.25 97 PRO A C 1
ATOM 777 O O . PRO A 1 97 ? 16.516 9.675 -16.483 1.00 89.25 97 PRO A O 1
ATOM 780 N N . ILE A 1 98 ? 14.780 10.749 -15.568 1.00 93.12 98 ILE A N 1
ATOM 781 C CA . ILE A 1 98 ? 15.564 11.607 -14.676 1.00 93.12 98 ILE A CA 1
ATOM 782 C C . ILE A 1 98 ? 15.954 10.848 -13.400 1.00 93.12 98 ILE A C 1
ATOM 784 O O . ILE A 1 98 ? 15.112 10.501 -12.573 1.00 93.12 98 ILE A O 1
ATOM 788 N N . LYS A 1 99 ? 17.263 10.640 -13.193 1.00 93.25 99 LYS A N 1
ATOM 789 C CA . LYS A 1 99 ? 17.805 9.881 -12.048 1.00 93.25 99 LYS A CA 1
ATOM 790 C C . LYS A 1 99 ? 17.354 10.427 -10.688 1.00 93.25 99 LYS A C 1
ATOM 792 O O . LYS A 1 99 ? 16.991 9.639 -9.821 1.00 93.25 99 LYS A O 1
ATOM 797 N N . SER A 1 100 ? 17.377 11.745 -10.492 1.00 95.81 100 SER A N 1
ATOM 798 C CA . SER A 1 100 ? 16.999 12.363 -9.212 1.00 95.81 100 SER A CA 1
ATOM 799 C C . SER A 1 100 ? 15.535 12.108 -8.852 1.00 95.81 100 SER A C 1
ATOM 801 O O . SER A 1 100 ? 15.248 11.775 -7.706 1.00 95.81 100 SER A O 1
ATOM 803 N N . GLN A 1 101 ? 14.625 12.177 -9.829 1.00 95.81 101 GLN A N 1
ATOM 804 C CA . GLN A 1 101 ? 13.205 11.874 -9.626 1.00 95.81 101 GLN A CA 1
ATOM 805 C C . GLN A 1 101 ? 12.991 10.410 -9.245 1.00 95.81 101 GLN A C 1
ATOM 807 O O . GLN A 1 101 ? 12.254 10.131 -8.298 1.00 95.81 101 GLN A O 1
ATOM 812 N N . ARG A 1 102 ? 13.685 9.488 -9.928 1.00 94.94 102 ARG A N 1
ATOM 813 C CA . ARG A 1 102 ? 13.619 8.059 -9.605 1.00 94.94 102 ARG A CA 1
ATOM 814 C C . ARG A 1 102 ? 14.036 7.789 -8.166 1.00 94.94 102 ARG A C 1
ATOM 816 O O . ARG A 1 102 ? 13.309 7.124 -7.433 1.00 94.94 102 ARG A O 1
ATOM 823 N N . LEU A 1 103 ? 15.197 8.306 -7.764 1.00 95.38 103 LEU A N 1
ATOM 824 C CA . LEU A 1 103 ? 15.745 8.078 -6.427 1.00 95.38 103 LEU A CA 1
ATOM 825 C C . LEU A 1 103 ? 14.864 8.707 -5.344 1.00 95.38 103 LEU A C 1
ATOM 827 O O . LEU A 1 103 ? 14.485 8.012 -4.409 1.00 95.38 103 LEU A O 1
ATOM 831 N N . SER A 1 104 ? 14.466 9.971 -5.516 1.00 97.31 104 SER A N 1
ATOM 832 C CA . SER A 1 104 ? 13.608 10.675 -4.555 1.00 97.31 104 SER A CA 1
ATOM 833 C C . SER A 1 104 ? 12.241 9.999 -4.384 1.00 97.31 104 SER A C 1
ATOM 835 O O . SER A 1 104 ? 11.738 9.880 -3.265 1.00 97.31 104 SER A O 1
ATOM 837 N N . SER A 1 105 ? 11.656 9.490 -5.471 1.00 97.56 105 SER A N 1
ATOM 838 C CA . SER A 1 105 ? 10.358 8.804 -5.402 1.00 97.56 105 SER A CA 1
ATOM 839 C C . SER A 1 105 ? 10.482 7.414 -4.787 1.00 97.56 105 SER A C 1
ATOM 841 O O . SER A 1 105 ? 9.649 7.034 -3.970 1.00 97.56 105 SER A O 1
ATOM 843 N N . THR A 1 106 ? 11.558 6.684 -5.100 1.00 97.56 106 THR A N 1
ATOM 844 C CA . THR A 1 106 ? 11.872 5.395 -4.460 1.00 97.56 106 THR A CA 1
ATOM 845 C C . THR A 1 106 ? 12.046 5.570 -2.953 1.00 97.56 106 THR A C 1
ATOM 847 O O . THR A 1 106 ? 11.447 4.840 -2.169 1.00 97.56 106 THR A O 1
ATOM 850 N N . GLU A 1 107 ? 12.813 6.575 -2.528 1.00 97.69 107 GLU A N 1
ATOM 851 C CA . GLU A 1 107 ? 12.999 6.908 -1.114 1.00 97.69 107 GLU A CA 1
ATOM 852 C C . GLU A 1 107 ? 11.664 7.236 -0.437 1.00 97.69 107 GLU A C 1
ATOM 854 O O . GLU A 1 107 ? 11.335 6.663 0.600 1.00 97.69 107 GLU A O 1
ATOM 859 N N . THR A 1 108 ? 10.839 8.081 -1.057 1.00 97.12 108 THR A N 1
ATOM 860 C CA . THR A 1 108 ? 9.517 8.435 -0.516 1.00 97.12 108 THR A CA 1
ATOM 861 C C . THR A 1 108 ? 8.618 7.206 -0.363 1.00 97.12 108 THR A C 1
ATOM 863 O O . THR A 1 108 ? 8.000 7.017 0.685 1.00 97.12 108 THR A O 1
ATOM 866 N N . LEU A 1 109 ? 8.576 6.330 -1.368 1.00 97.38 109 LEU A N 1
ATOM 867 C CA . LEU A 1 109 ? 7.755 5.118 -1.337 1.00 97.38 109 LEU A CA 1
ATOM 868 C C . LEU A 1 109 ? 8.255 4.113 -0.289 1.00 97.38 109 LEU A C 1
ATOM 870 O O . LEU A 1 109 ? 7.463 3.589 0.490 1.00 97.38 109 LEU A O 1
ATOM 874 N N . THR A 1 110 ? 9.571 3.918 -0.188 1.00 96.62 110 THR A N 1
ATOM 875 C CA . THR A 1 110 ? 10.186 3.026 0.815 1.00 96.62 110 THR A CA 1
ATOM 876 C C . THR A 1 110 ? 10.129 3.542 2.254 1.00 96.62 110 THR A C 1
ATOM 878 O O . THR A 1 110 ? 10.409 2.773 3.171 1.00 96.62 110 THR A O 1
ATOM 881 N N . THR A 1 111 ? 9.783 4.813 2.475 1.00 93.69 111 THR A N 1
ATOM 882 C CA . THR A 1 111 ? 9.719 5.416 3.819 1.00 93.69 111 THR A CA 1
ATOM 883 C C . THR A 1 111 ? 8.296 5.691 4.291 1.00 93.69 111 THR A C 1
ATOM 885 O O . THR A 1 111 ? 8.021 5.522 5.476 1.00 93.69 111 THR A O 1
ATOM 888 N N . LYS A 1 112 ? 7.389 6.107 3.397 1.00 93.19 112 LYS A N 1
ATOM 889 C CA . LYS A 1 112 ? 6.033 6.551 3.769 1.00 93.19 112 LYS A CA 1
ATOM 890 C C . LYS A 1 112 ? 4.911 5.605 3.350 1.00 93.19 112 LYS A C 1
ATOM 892 O O . LYS A 1 112 ? 3.820 5.707 3.898 1.00 93.19 112 LYS A O 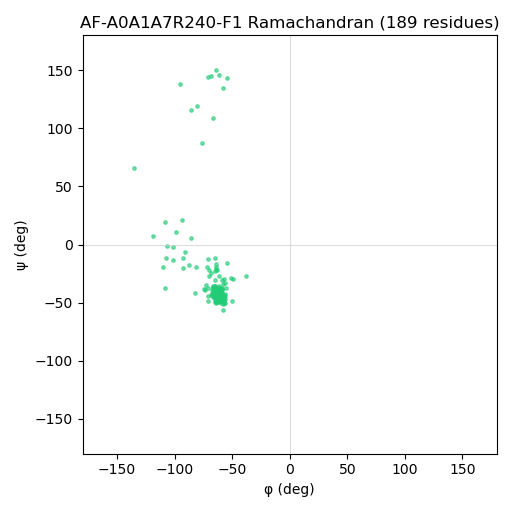1
ATOM 897 N N . TRP A 1 113 ? 5.159 4.713 2.393 1.00 94.62 113 TRP A N 1
ATOM 898 C CA . TRP A 1 113 ? 4.104 3.930 1.737 1.00 94.62 113 TRP A CA 1
ATOM 899 C C . TRP A 1 113 ? 4.245 2.418 1.934 1.00 94.62 113 TRP A C 1
ATOM 901 O O . TRP A 1 113 ? 3.493 1.647 1.350 1.00 94.62 113 TRP A O 1
ATOM 911 N N . THR A 1 114 ? 5.175 1.973 2.780 1.00 92.19 114 THR A N 1
ATOM 912 C CA . THR A 1 114 ? 5.488 0.547 2.999 1.00 92.19 114 THR A CA 1
ATOM 913 C C . THR A 1 114 ? 4.348 -0.272 3.602 1.00 92.19 114 THR A C 1
ATOM 915 O O . THR A 1 114 ? 4.387 -1.504 3.555 1.00 92.19 114 THR A O 1
ATOM 918 N N . GLU A 1 115 ? 3.350 0.404 4.169 1.00 91.69 115 GLU A N 1
ATOM 919 C CA . GLU A 1 115 ? 2.152 -0.196 4.759 1.00 91.69 115 GLU A CA 1
ATOM 920 C C . GLU A 1 115 ? 0.896 -0.001 3.900 1.00 91.69 115 GLU A C 1
ATOM 922 O O . GLU A 1 115 ? -0.176 -0.453 4.287 1.00 91.69 115 GLU A O 1
ATOM 927 N N . ASP A 1 116 ? 1.004 0.690 2.762 1.00 93.44 116 ASP A N 1
ATOM 928 C CA . ASP A 1 116 ? -0.144 0.969 1.909 1.00 93.44 116 ASP A CA 1
ATOM 929 C C . ASP A 1 116 ? -0.482 -0.240 1.024 1.00 93.44 116 ASP A C 1
ATOM 931 O O . ASP A 1 116 ? 0.325 -0.678 0.200 1.00 93.44 116 ASP A O 1
ATOM 935 N N . GLU A 1 117 ? -1.697 -0.767 1.183 1.00 92.88 117 GLU A N 1
ATOM 936 C CA . GLU A 1 117 ? -2.191 -1.952 0.469 1.00 92.88 117 GLU A CA 1
ATOM 937 C C . GLU A 1 117 ? -2.324 -1.729 -1.048 1.00 92.88 117 GLU A C 1
ATOM 939 O O . GLU A 1 117 ? -2.280 -2.682 -1.826 1.00 92.88 117 GLU A O 1
ATOM 944 N N . THR A 1 118 ? -2.452 -0.474 -1.492 1.00 93.12 118 THR A N 1
ATOM 945 C CA . THR A 1 118 ? -2.651 -0.126 -2.907 1.00 93.12 118 THR A CA 1
ATOM 946 C C . THR A 1 118 ? -1.341 0.044 -3.675 1.00 93.12 118 THR A C 1
ATOM 948 O O . THR A 1 118 ? -1.333 -0.043 -4.905 1.00 93.12 118 THR A O 1
ATOM 951 N N . LEU A 1 119 ? -0.212 0.223 -2.976 1.00 95.94 119 LEU A N 1
ATOM 952 C CA . LEU A 1 119 ? 1.084 0.460 -3.612 1.00 95.94 119 LEU A CA 1
ATOM 953 C C . LEU A 1 119 ? 1.552 -0.737 -4.448 1.00 95.94 119 LEU A C 1
ATOM 955 O O . LEU A 1 119 ? 1.921 -0.548 -5.604 1.00 95.94 119 LEU A O 1
ATOM 959 N N . ILE A 1 120 ? 1.545 -1.959 -3.901 1.00 96.62 120 ILE A N 1
ATOM 960 C CA . ILE A 1 120 ? 2.017 -3.149 -4.635 1.00 96.62 120 ILE A CA 1
ATOM 961 C C . ILE A 1 120 ? 1.242 -3.349 -5.943 1.00 96.62 120 ILE A C 1
ATOM 963 O O . ILE A 1 120 ? 1.892 -3.388 -6.990 1.00 96.62 120 ILE A O 1
ATOM 967 N N . PRO A 1 121 ? -0.103 -3.460 -5.947 1.00 94.81 121 PRO A N 1
ATOM 968 C CA . PRO A 1 121 ? -0.825 -3.686 -7.192 1.00 94.81 121 PRO A CA 1
ATOM 969 C C . PRO A 1 121 ? -0.581 -2.557 -8.197 1.00 94.81 121 PRO A C 1
ATOM 971 O O . PRO A 1 121 ? -0.290 -2.854 -9.352 1.00 94.81 121 PRO A O 1
ATOM 974 N N . TYR A 1 122 ? -0.594 -1.293 -7.764 1.00 94.31 122 TYR A N 1
ATOM 975 C CA . TYR A 1 122 ? -0.382 -0.161 -8.665 1.00 94.31 122 TYR A CA 1
ATOM 976 C C . TYR A 1 122 ? 1.038 -0.126 -9.256 1.00 94.31 122 TYR A C 1
ATOM 978 O O . TYR A 1 122 ? 1.212 0.046 -10.463 1.00 94.31 122 TYR A O 1
ATOM 986 N N . LEU A 1 123 ? 2.067 -0.346 -8.430 1.00 96.06 123 LEU A N 1
ATOM 987 C CA . LEU A 1 123 ? 3.463 -0.414 -8.871 1.00 96.06 123 LEU A CA 1
ATOM 988 C C . LEU A 1 123 ? 3.674 -1.527 -9.900 1.00 96.06 123 LEU A C 1
ATOM 990 O O . LEU A 1 123 ? 4.351 -1.314 -10.908 1.00 96.06 123 LEU A O 1
ATOM 994 N N . LEU A 1 124 ? 3.115 -2.711 -9.648 1.00 95.12 124 LEU A N 1
ATOM 995 C CA . LEU A 1 124 ? 3.274 -3.868 -10.524 1.00 95.12 124 LEU A CA 1
ATOM 996 C C . LEU A 1 124 ? 2.513 -3.698 -11.837 1.00 95.12 124 LEU A C 1
ATOM 998 O O . LEU A 1 124 ? 3.088 -3.957 -12.893 1.00 95.12 124 LEU A O 1
ATOM 1002 N N . ASP A 1 125 ? 1.269 -3.222 -11.786 1.00 92.06 125 ASP A N 1
ATOM 1003 C CA . ASP A 1 125 ? 0.464 -2.974 -12.982 1.00 92.06 125 ASP A CA 1
ATOM 1004 C C . ASP A 1 125 ? 1.147 -1.910 -13.866 1.00 92.06 125 ASP A C 1
ATOM 1006 O O . ASP A 1 125 ? 1.357 -2.143 -15.055 1.00 92.06 125 ASP A O 1
ATOM 1010 N N . TYR A 1 126 ? 1.647 -0.816 -13.276 1.00 91.31 126 TYR A N 1
ATOM 1011 C CA . TYR A 1 126 ? 2.404 0.200 -14.017 1.00 91.31 126 TYR A CA 1
ATOM 1012 C C . TYR A 1 126 ? 3.729 -0.334 -14.586 1.00 91.31 126 TYR A C 1
ATOM 1014 O O . TYR A 1 126 ? 4.150 0.058 -15.675 1.00 91.31 126 TYR A O 1
ATOM 1022 N N . SER A 1 127 ? 4.407 -1.237 -13.871 1.00 90.00 127 SER A N 1
ATOM 1023 C CA . SER A 1 127 ? 5.651 -1.857 -14.351 1.00 90.00 127 SER A CA 1
ATOM 1024 C C . SER A 1 127 ? 5.420 -2.719 -15.593 1.00 90.00 127 SER A C 1
ATOM 1026 O O . SER A 1 127 ? 6.267 -2.729 -16.488 1.00 90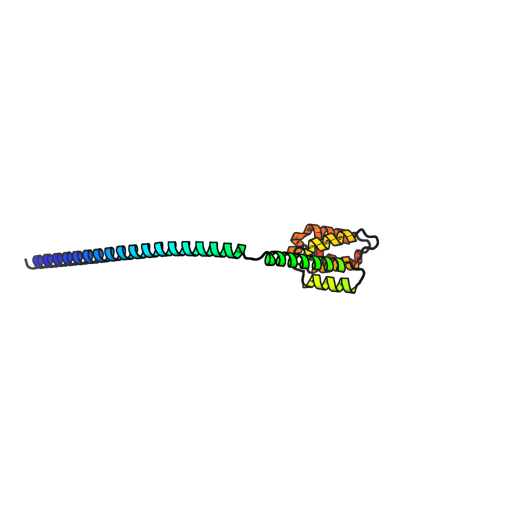.00 127 SER A O 1
ATOM 1028 N N . LYS A 1 128 ? 4.273 -3.413 -15.678 1.00 85.75 128 LYS A N 1
ATOM 1029 C CA . LYS A 1 128 ? 3.931 -4.277 -16.819 1.00 85.75 128 LYS A CA 1
ATOM 1030 C C . LYS A 1 128 ? 3.903 -3.509 -18.136 1.00 85.75 128 LYS A C 1
ATOM 1032 O O . LYS A 1 128 ? 4.516 -3.948 -19.108 1.00 85.75 128 LYS A O 1
ATOM 1037 N N . ASP A 1 129 ? 3.308 -2.321 -18.131 1.00 81.06 129 ASP A N 1
ATOM 1038 C CA . ASP A 1 129 ? 3.231 -1.444 -19.306 1.00 81.06 129 ASP A CA 1
ATOM 1039 C C . ASP A 1 129 ? 4.608 -0.953 -19.784 1.00 81.06 129 ASP A C 1
ATOM 1041 O O . ASP A 1 129 ? 4.770 -0.510 -20.926 1.00 81.06 129 ASP A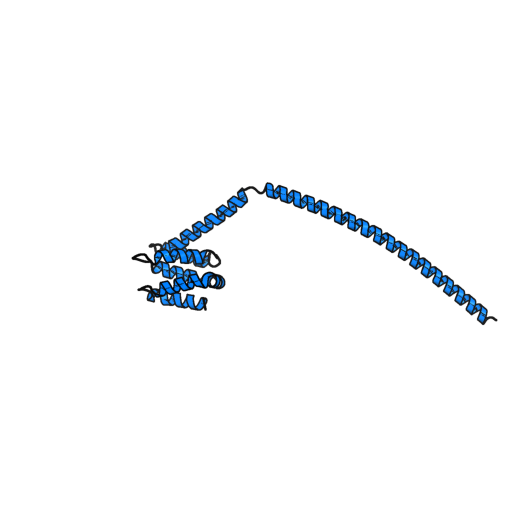 O 1
ATOM 1045 N N . ARG A 1 130 ? 5.627 -1.022 -18.918 1.00 80.12 130 ARG A N 1
ATOM 1046 C CA . ARG A 1 130 ? 6.994 -0.576 -19.216 1.00 80.12 130 ARG A CA 1
ATOM 1047 C C . ARG A 1 130 ? 7.894 -1.676 -19.752 1.00 80.12 130 ARG A C 1
ATOM 1049 O O . ARG A 1 130 ? 8.881 -1.344 -20.405 1.00 80.12 130 ARG A O 1
ATOM 1056 N N . PHE A 1 131 ? 7.562 -2.947 -19.542 1.00 73.88 131 PHE A N 1
ATOM 1057 C CA . PHE A 1 131 ? 8.367 -4.051 -20.062 1.00 73.88 131 PHE A CA 1
ATOM 1058 C C . PHE A 1 131 ? 8.293 -4.207 -21.589 1.00 73.88 131 PHE A C 1
ATOM 1060 O O . PHE A 1 131 ? 9.242 -4.691 -22.194 1.00 73.88 131 PHE A O 1
ATOM 1067 N N . GLY A 1 132 ? 7.196 -3.779 -22.223 1.00 63.41 132 GLY A N 1
ATOM 1068 C CA . GLY A 1 132 ? 6.992 -3.900 -23.674 1.00 63.41 132 GLY A CA 1
ATOM 1069 C C . GLY A 1 132 ? 7.584 -2.769 -24.526 1.00 63.41 132 GLY A C 1
ATOM 1070 O O . GLY A 1 132 ? 7.324 -2.725 -25.724 1.00 63.41 132 GLY A O 1
ATOM 1071 N N . GLN A 1 133 ? 8.321 -1.824 -23.933 1.00 69.50 133 GLN A N 1
ATOM 1072 C CA . GLN A 1 133 ? 8.875 -0.667 -24.647 1.00 69.50 133 GLN A CA 1
ATOM 1073 C C . GLN A 1 133 ? 10.320 -0.951 -25.091 1.00 69.50 133 GLN A C 1
ATOM 1075 O O . GLN A 1 133 ? 11.106 -1.480 -24.308 1.00 69.50 133 GLN A O 1
ATOM 1080 N N . GLU A 1 134 ? 10.681 -0.559 -26.323 1.00 52.56 134 GLU A N 1
ATOM 1081 C CA . GLU A 1 134 ? 11.987 -0.828 -26.974 1.00 52.56 134 GLU A CA 1
ATOM 1082 C C . GLU A 1 134 ? 13.217 -0.370 -26.160 1.00 52.56 134 GLU A C 1
ATOM 1084 O O . GLU A 1 134 ? 14.333 -0.819 -26.403 1.00 52.56 134 GLU A O 1
ATOM 1089 N N . SER A 1 135 ? 13.019 0.486 -25.154 1.00 59.34 135 SER A N 1
ATOM 1090 C CA . SER A 1 135 ? 14.031 0.885 -24.175 1.00 59.34 135 SER A CA 1
ATOM 1091 C C . SER A 1 135 ? 13.450 0.871 -22.756 1.00 59.34 135 SER A C 1
ATOM 1093 O O . SER A 1 135 ? 13.266 1.922 -22.130 1.00 59.34 135 SER A O 1
ATOM 1095 N N . TYR A 1 136 ? 13.082 -0.306 -22.249 1.00 68.12 136 TYR A N 1
ATOM 1096 C CA . TYR A 1 136 ? 12.538 -0.418 -20.897 1.00 68.12 136 TYR A CA 1
ATOM 1097 C C . TYR A 1 136 ? 13.545 0.132 -19.864 1.00 68.12 136 TYR A C 1
ATOM 1099 O O . TYR A 1 136 ? 14.754 -0.102 -19.919 1.00 68.12 136 TYR A O 1
ATOM 1107 N N . ASN A 1 137 ? 13.054 0.938 -18.920 1.00 80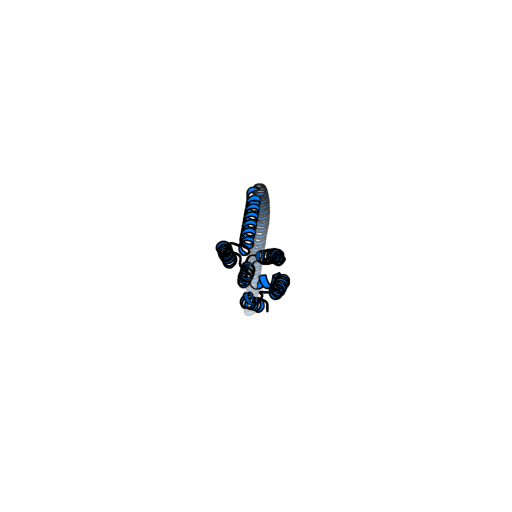.25 137 ASN A N 1
ATOM 1108 C CA . ASN A 1 137 ? 13.899 1.640 -17.955 1.00 80.25 137 ASN A CA 1
ATOM 1109 C C . ASN A 1 137 ? 14.385 0.675 -16.864 1.00 80.25 137 ASN A C 1
ATOM 1111 O O . ASN A 1 137 ? 13.765 0.576 -15.804 1.00 80.25 137 ASN A O 1
ATOM 1115 N N . MET A 1 138 ? 15.508 -0.012 -17.103 1.00 87.81 138 MET A N 1
ATOM 1116 C CA . MET A 1 138 ? 16.075 -0.984 -16.158 1.00 87.81 138 MET A CA 1
ATOM 1117 C C . MET A 1 138 ? 16.319 -0.386 -14.764 1.00 87.81 138 MET A C 1
ATOM 1119 O O . MET A 1 138 ? 16.045 -1.025 -13.752 1.00 87.81 138 MET A O 1
ATOM 1123 N N . SER A 1 139 ? 16.757 0.876 -14.682 1.00 90.75 139 SER A N 1
ATOM 1124 C CA . SER A 1 139 ? 16.889 1.563 -13.388 1.00 90.75 139 SER A CA 1
ATOM 1125 C C . SER A 1 139 ? 15.551 1.683 -12.651 1.00 90.75 139 SER A C 1
ATOM 1127 O O . SER A 1 139 ? 15.515 1.575 -11.429 1.00 90.75 139 SER A O 1
ATOM 1129 N N . GLY A 1 140 ? 14.457 1.913 -13.380 1.00 92.12 140 GLY A N 1
ATOM 1130 C CA . GLY A 1 140 ? 13.109 1.926 -12.818 1.00 92.12 140 GLY A CA 1
ATOM 1131 C C . GLY A 1 140 ? 12.671 0.549 -12.321 1.00 92.12 140 GLY A C 1
ATOM 1132 O O . GLY A 1 140 ? 12.147 0.453 -11.217 1.00 92.12 140 GLY A O 1
ATOM 1133 N N . ILE A 1 141 ? 12.969 -0.521 -13.068 1.00 92.62 141 ILE A N 1
ATOM 1134 C CA . ILE A 1 141 ? 12.710 -1.904 -12.628 1.00 92.62 141 ILE A CA 1
ATOM 1135 C C . ILE A 1 141 ? 13.470 -2.221 -11.332 1.00 92.62 141 ILE A C 1
ATOM 1137 O O . ILE A 1 141 ? 12.872 -2.712 -10.376 1.00 92.62 141 ILE A O 1
ATOM 1141 N N . ILE A 1 142 ? 14.764 -1.886 -11.259 1.00 93.81 142 ILE A N 1
ATOM 1142 C CA . ILE A 1 142 ? 15.577 -2.061 -10.042 1.00 93.81 142 ILE A CA 1
ATOM 1143 C C . ILE A 1 142 ? 14.936 -1.331 -8.860 1.00 93.81 142 ILE A C 1
ATOM 1145 O O . ILE A 1 142 ? 14.769 -1.906 -7.787 1.00 93.81 142 ILE A O 1
ATOM 1149 N N . ASN A 1 143 ? 14.526 -0.081 -9.058 1.00 95.44 143 ASN A N 1
ATOM 1150 C CA . ASN A 1 143 ? 13.885 0.707 -8.015 1.00 95.44 143 ASN A CA 1
ATOM 1151 C C . ASN A 1 143 ? 12.527 0.136 -7.584 1.00 95.44 143 ASN A C 1
ATOM 1153 O O . ASN A 1 143 ? 12.233 0.124 -6.392 1.00 95.44 143 ASN A O 1
ATOM 1157 N N . ALA A 1 144 ? 11.729 -0.396 -8.511 1.00 96.00 144 ALA A N 1
ATOM 1158 C CA . ALA A 1 144 ? 10.495 -1.101 -8.174 1.00 96.00 144 ALA A CA 1
ATOM 1159 C C . ALA A 1 144 ? 10.777 -2.329 -7.292 1.00 96.00 144 ALA A C 1
ATOM 1161 O O . ALA A 1 144 ? 10.132 -2.504 -6.260 1.00 96.00 144 ALA A O 1
ATOM 1162 N N . ILE A 1 145 ? 11.804 -3.123 -7.619 1.00 96.19 145 ILE A N 1
ATOM 1163 C CA . ILE A 1 145 ? 12.240 -4.253 -6.781 1.00 96.19 145 ILE A CA 1
ATOM 1164 C C . ILE A 1 145 ? 12.695 -3.764 -5.397 1.00 96.19 145 ILE A C 1
ATOM 1166 O O . ILE A 1 145 ? 12.397 -4.399 -4.386 1.00 96.19 145 ILE A O 1
ATOM 1170 N N . VAL A 1 146 ? 13.399 -2.631 -5.319 1.00 96.81 146 VAL A N 1
ATOM 1171 C CA . VAL A 1 146 ? 13.800 -2.018 -4.042 1.00 96.81 146 VAL A CA 1
ATOM 1172 C C . VAL A 1 146 ? 12.581 -1.612 -3.210 1.00 96.81 146 VAL A C 1
ATOM 1174 O O . VAL A 1 146 ? 12.574 -1.879 -2.009 1.00 96.81 146 VAL A O 1
ATOM 1177 N N . VAL A 1 147 ? 11.542 -1.031 -3.821 1.00 97.62 147 VAL A N 1
ATOM 1178 C CA . VAL A 1 147 ? 10.278 -0.724 -3.129 1.00 97.62 147 VAL A CA 1
ATOM 1179 C C . VAL A 1 147 ? 9.639 -1.998 -2.584 1.00 97.62 147 VAL A C 1
ATOM 1181 O O . VAL A 1 147 ? 9.361 -2.070 -1.388 1.00 97.62 147 VAL A O 1
ATOM 1184 N N . LEU A 1 148 ? 9.493 -3.039 -3.410 1.00 97.69 148 LEU A N 1
ATOM 1185 C CA . LEU A 1 148 ? 8.928 -4.330 -2.989 1.00 97.69 148 LEU A CA 1
ATOM 1186 C C . LEU A 1 148 ? 9.726 -4.964 -1.837 1.00 97.69 148 LEU A C 1
ATOM 1188 O O . LEU A 1 148 ? 9.149 -5.468 -0.875 1.00 97.69 148 LEU A O 1
ATOM 1192 N N . ASN A 1 149 ? 11.056 -4.855 -1.865 1.00 96.75 149 ASN A N 1
ATOM 1193 C CA . ASN A 1 149 ? 11.939 -5.311 -0.787 1.00 96.75 149 ASN A CA 1
ATOM 1194 C C . ASN A 1 149 ? 11.766 -4.555 0.543 1.00 96.75 149 ASN A C 1
ATOM 1196 O O . ASN A 1 149 ? 12.294 -5.001 1.562 1.00 96.75 149 ASN A O 1
ATOM 1200 N N . ARG A 1 150 ? 11.039 -3.435 0.562 1.00 96.38 150 ARG A N 1
ATOM 1201 C CA . ARG A 1 150 ? 10.722 -2.669 1.777 1.00 96.38 150 ARG A CA 1
ATOM 1202 C C . ARG A 1 150 ? 9.270 -2.797 2.224 1.00 96.38 150 ARG A C 1
ATOM 1204 O O . ARG A 1 150 ? 8.971 -2.417 3.352 1.00 96.38 150 ARG A O 1
ATOM 1211 N N . MET A 1 151 ? 8.393 -3.357 1.393 1.00 96.38 151 MET A N 1
ATOM 1212 C CA . MET A 1 151 ? 6.994 -3.604 1.758 1.00 96.38 151 MET A CA 1
ATOM 1213 C C . MET A 1 151 ? 6.882 -4.611 2.898 1.00 96.38 151 MET A C 1
ATOM 1215 O O . MET A 1 151 ? 7.715 -5.513 2.995 1.00 96.38 151 MET A O 1
ATOM 1219 N N . LYS A 1 152 ? 5.840 -4.495 3.728 1.00 94.75 152 LYS A N 1
ATOM 1220 C CA . LYS A 1 152 ? 5.479 -5.514 4.730 1.00 94.75 152 LYS A CA 1
ATOM 1221 C C . LYS A 1 152 ? 5.301 -6.898 4.088 1.00 94.75 152 LYS A C 1
ATOM 1223 O O . LYS A 1 152 ? 4.820 -6.999 2.960 1.00 94.75 152 LYS A O 1
ATOM 1228 N N . VAL A 1 153 ? 5.713 -7.955 4.793 1.00 94.56 153 VAL A N 1
ATOM 1229 C CA . VAL A 1 153 ? 5.681 -9.334 4.261 1.00 94.56 153 VAL A CA 1
ATOM 1230 C C . VAL A 1 153 ? 4.242 -9.767 4.000 1.00 94.56 153 VAL A C 1
ATOM 1232 O O . VAL A 1 153 ? 3.951 -10.312 2.945 1.00 94.56 153 VAL A O 1
ATOM 1235 N N . GLU A 1 154 ? 3.328 -9.405 4.892 1.00 95.56 154 GLU A N 1
ATOM 1236 C CA . GLU A 1 154 ? 1.901 -9.702 4.790 1.00 95.56 154 GLU A CA 1
ATOM 1237 C C . GLU A 1 154 ? 1.293 -9.114 3.505 1.00 95.56 154 GLU A C 1
ATOM 1239 O O . GLU A 1 154 ? 0.481 -9.755 2.844 1.00 95.56 154 GLU A O 1
ATOM 1244 N N . LEU A 1 155 ? 1.733 -7.917 3.094 1.00 96.38 155 LEU A N 1
ATOM 1245 C CA . LEU A 1 155 ? 1.280 -7.285 1.849 1.00 96.38 155 LEU A CA 1
ATOM 1246 C C . LEU A 1 155 ? 1.858 -7.974 0.606 1.00 96.38 155 LEU A C 1
ATOM 1248 O O . LEU A 1 155 ? 1.176 -8.071 -0.418 1.00 96.38 155 LEU A O 1
ATOM 1252 N N . LEU A 1 156 ? 3.101 -8.465 0.685 1.00 96.50 156 LEU A N 1
ATOM 1253 C CA . LEU A 1 156 ? 3.697 -9.287 -0.372 1.00 96.50 156 LEU A CA 1
ATOM 1254 C C . LEU A 1 156 ? 2.955 -10.619 -0.511 1.00 96.50 156 LEU A C 1
ATOM 1256 O O . LEU A 1 156 ? 2.701 -11.047 -1.632 1.00 96.50 156 LEU A O 1
ATOM 1260 N N . GLU A 1 157 ? 2.563 -11.245 0.599 1.00 95.50 157 GLU A N 1
ATOM 1261 C CA . GLU A 1 157 ? 1.790 -12.490 0.603 1.00 95.50 157 GLU A CA 1
ATOM 1262 C C . GLU A 1 157 ? 0.392 -12.306 0.008 1.00 95.50 157 GLU A C 1
ATOM 1264 O O . GLU A 1 157 ? -0.017 -13.099 -0.839 1.00 95.50 157 GLU A O 1
ATOM 1269 N N . GLN A 1 158 ? -0.313 -11.234 0.380 1.00 96.44 158 GLN A N 1
ATOM 1270 C CA . GLN A 1 158 ? -1.617 -10.889 -0.202 1.00 96.44 158 GLN A CA 1
ATOM 1271 C C . GLN A 1 158 ? -1.550 -10.683 -1.722 1.00 96.44 158 GLN A C 1
ATOM 1273 O O . GLN A 1 158 ? -2.519 -10.950 -2.428 1.00 96.44 158 GLN A O 1
ATOM 1278 N N . ASN A 1 159 ? -0.404 -10.225 -2.234 1.00 96.69 159 ASN A N 1
ATOM 1279 C CA . ASN A 1 159 ? -0.171 -9.965 -3.654 1.00 96.69 159 ASN A CA 1
ATOM 1280 C C . ASN A 1 159 ? 0.775 -10.993 -4.302 1.00 96.69 159 ASN A C 1
ATOM 1282 O O . ASN A 1 159 ? 1.343 -10.709 -5.362 1.00 96.69 159 ASN A O 1
ATOM 1286 N N . ARG A 1 160 ? 0.950 -12.177 -3.691 1.00 95.50 160 ARG A N 1
ATOM 1287 C 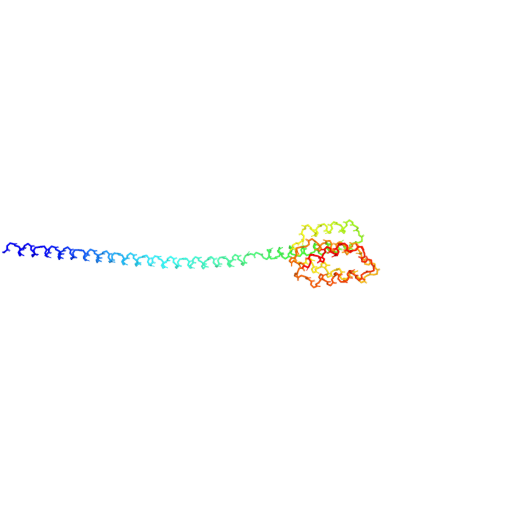CA . ARG A 1 160 ? 1.974 -13.170 -4.063 1.00 95.50 160 ARG A CA 1
ATOM 1288 C C . ARG A 1 160 ? 1.981 -13.473 -5.556 1.00 95.50 160 ARG A C 1
ATOM 1290 O O . ARG A 1 160 ? 3.034 -13.391 -6.176 1.00 95.50 160 ARG A O 1
ATOM 1297 N N . ASP A 1 161 ? 0.818 -13.743 -6.143 1.00 95.25 161 ASP A N 1
ATOM 1298 C CA . ASP A 1 161 ? 0.712 -14.101 -7.562 1.00 95.25 161 ASP A CA 1
ATOM 1299 C C . ASP A 1 161 ? 1.214 -12.981 -8.482 1.00 95.25 161 ASP A C 1
ATOM 1301 O O . ASP A 1 161 ? 2.007 -13.233 -9.392 1.00 95.25 161 ASP A O 1
ATOM 1305 N N . LYS A 1 162 ? 0.826 -11.725 -8.209 1.00 95.00 162 LYS A N 1
ATOM 1306 C CA . LYS A 1 162 ? 1.285 -10.562 -8.984 1.00 95.00 162 LYS A CA 1
ATOM 1307 C C . LYS A 1 162 ? 2.790 -10.345 -8.826 1.00 95.00 162 LYS A C 1
ATOM 1309 O O . LYS A 1 162 ? 3.473 -10.054 -9.810 1.00 95.00 162 LYS A O 1
ATOM 1314 N N . VAL A 1 163 ? 3.318 -10.478 -7.607 1.00 96.69 163 VAL A N 1
ATOM 1315 C CA . VAL A 1 163 ? 4.755 -10.301 -7.346 1.00 96.69 163 VAL A CA 1
ATOM 1316 C C . VAL A 1 163 ? 5.562 -11.422 -8.013 1.00 96.69 163 VAL A C 1
ATOM 1318 O O . VAL A 1 163 ? 6.573 -11.144 -8.654 1.00 96.69 163 VAL A O 1
ATOM 1321 N N . SER A 1 164 ? 5.099 -12.672 -7.943 1.00 95.44 164 SER A N 1
ATOM 1322 C CA . SER A 1 164 ? 5.704 -13.811 -8.641 1.00 95.44 164 SER A CA 1
ATOM 1323 C C . SER A 1 164 ? 5.686 -13.636 -10.159 1.00 95.44 164 SER A C 1
ATOM 1325 O O . SER A 1 164 ? 6.695 -13.894 -10.812 1.00 95.44 164 SER A O 1
ATOM 1327 N N . GLU A 1 165 ? 4.578 -13.166 -10.737 1.00 94.19 165 GLU A N 1
ATOM 1328 C CA . GLU A 1 165 ? 4.493 -12.858 -12.168 1.00 94.19 165 GLU A CA 1
ATOM 1329 C C . GLU A 1 165 ? 5.510 -11.784 -12.573 1.00 94.19 165 GLU A C 1
ATOM 1331 O O . GLU A 1 165 ? 6.225 -11.949 -13.562 1.00 94.19 165 GLU A O 1
ATOM 1336 N N . PHE A 1 166 ? 5.624 -10.718 -11.779 1.00 94.62 166 PHE A N 1
ATOM 1337 C CA . PHE A 1 166 ? 6.616 -9.669 -11.992 1.00 94.62 166 PHE A CA 1
ATOM 1338 C C . PHE A 1 166 ? 8.049 -10.209 -11.923 1.00 94.62 166 PHE A C 1
ATOM 1340 O O . PHE A 1 166 ? 8.825 -9.958 -12.842 1.00 94.62 166 PHE A O 1
ATOM 1347 N N . ILE A 1 167 ? 8.397 -10.996 -10.896 1.00 94.44 167 ILE A N 1
ATOM 1348 C CA . ILE A 1 167 ? 9.723 -11.627 -10.773 1.00 94.44 167 ILE A CA 1
ATOM 1349 C C . ILE A 1 167 ? 10.027 -12.466 -12.016 1.00 94.44 167 ILE A C 1
ATOM 1351 O O . ILE A 1 167 ? 11.058 -12.258 -12.653 1.00 94.44 167 ILE A O 1
ATOM 1355 N N . ASN A 1 168 ? 9.100 -13.344 -12.409 1.00 92.88 168 ASN A N 1
ATOM 1356 C CA . ASN A 1 168 ? 9.248 -14.191 -13.593 1.00 92.88 168 ASN A CA 1
ATOM 1357 C C . ASN A 1 168 ? 9.452 -13.369 -14.872 1.00 92.88 168 ASN A C 1
ATOM 1359 O O . ASN A 1 168 ? 10.143 -13.810 -15.790 1.00 92.88 168 ASN A O 1
ATOM 1363 N N . HIS A 1 169 ? 8.832 -12.190 -14.960 1.00 91.19 169 HIS A N 1
ATOM 1364 C CA . HIS A 1 169 ? 9.010 -11.292 -16.091 1.00 91.19 169 HIS A CA 1
ATOM 1365 C C . HIS A 1 169 ? 10.405 -10.658 -16.094 1.00 91.19 169 HIS A C 1
ATOM 1367 O O . HIS A 1 169 ? 11.098 -10.715 -17.108 1.00 91.19 169 HIS A O 1
ATOM 1373 N N . VAL A 1 170 ? 10.850 -10.116 -14.955 1.00 91.06 170 VAL A N 1
ATOM 1374 C CA . VAL A 1 170 ? 12.182 -9.501 -14.823 1.00 91.06 170 VAL A CA 1
ATOM 1375 C C . VAL A 1 170 ? 13.295 -10.513 -15.113 1.00 91.06 170 VAL A C 1
ATOM 1377 O O . VAL A 1 170 ? 14.274 -10.184 -15.778 1.00 91.06 170 VAL A O 1
ATOM 1380 N N . GLU A 1 171 ? 13.138 -11.768 -14.689 1.00 91.12 171 GLU A N 1
ATOM 1381 C CA . GLU A 1 171 ? 14.109 -12.837 -14.955 1.00 91.12 171 GLU A CA 1
ATOM 1382 C C . GLU A 1 171 ? 14.276 -13.189 -16.434 1.00 91.12 171 GLU A C 1
ATOM 1384 O O . GLU A 1 171 ? 15.290 -13.771 -16.819 1.00 91.12 171 GLU A O 1
ATOM 1389 N N . ARG A 1 172 ? 13.295 -12.852 -17.272 1.00 89.31 172 ARG A N 1
ATOM 1390 C CA . ARG A 1 172 ? 13.340 -13.106 -18.716 1.00 89.31 172 ARG A CA 1
ATOM 1391 C C . ARG A 1 172 ? 13.934 -11.942 -19.505 1.00 89.31 172 ARG A C 1
ATOM 1393 O O . ARG A 1 172 ? 14.142 -12.094 -20.705 1.00 89.31 172 ARG A O 1
ATOM 1400 N N . LEU A 1 173 ? 14.223 -10.813 -18.856 1.00 86.38 173 LEU A N 1
ATOM 1401 C CA . LEU A 1 173 ? 14.849 -9.664 -19.505 1.00 86.38 173 LEU A CA 1
ATOM 1402 C C . LEU A 1 173 ? 16.299 -9.980 -19.901 1.00 86.38 173 LEU A C 1
ATOM 1404 O O . LEU A 1 173 ? 17.017 -10.686 -19.186 1.00 86.38 173 LEU A O 1
ATOM 1408 N N . GLU A 1 174 ? 16.744 -9.426 -21.030 1.00 82.12 174 GLU A N 1
ATOM 1409 C CA . GLU A 1 174 ? 18.106 -9.632 -21.549 1.00 82.12 174 GLU A CA 1
ATOM 1410 C C . GLU A 1 174 ? 19.179 -9.182 -20.540 1.00 82.12 174 GLU A C 1
ATOM 1412 O O . GLU A 1 174 ? 20.165 -9.884 -20.318 1.00 82.12 174 GLU A O 1
ATOM 1417 N N . ASP A 1 175 ? 18.927 -8.082 -19.824 1.00 80.81 175 ASP A N 1
ATOM 1418 C CA . ASP A 1 175 ? 19.844 -7.482 -18.848 1.00 80.81 175 ASP A CA 1
ATOM 1419 C C . ASP A 1 175 ? 19.620 -7.953 -17.394 1.00 80.81 175 ASP A C 1
ATOM 1421 O O . ASP A 1 175 ? 20.039 -7.289 -16.438 1.00 80.81 175 ASP A O 1
ATOM 1425 N N . ARG A 1 176 ? 18.975 -9.112 -17.183 1.00 81.31 176 ARG A N 1
ATOM 1426 C CA . ARG A 1 176 ? 18.579 -9.617 -15.846 1.00 81.31 176 ARG A CA 1
ATOM 1427 C C . ARG A 1 176 ? 19.698 -9.639 -14.802 1.00 81.31 176 ARG A C 1
ATOM 1429 O O . ARG A 1 176 ? 19.421 -9.470 -13.613 1.00 81.31 176 ARG A O 1
ATOM 1436 N N . ASN A 1 177 ? 20.956 -9.797 -15.220 1.00 87.00 177 ASN A N 1
ATOM 1437 C CA . ASN A 1 177 ? 22.117 -9.842 -14.325 1.00 87.00 177 ASN A CA 1
ATOM 1438 C C . ASN A 1 177 ? 22.223 -8.578 -13.450 1.00 87.00 177 ASN A C 1
ATOM 1440 O O . ASN A 1 177 ? 22.676 -8.658 -12.312 1.00 87.00 177 ASN A O 1
ATOM 1444 N N . GLN A 1 178 ? 21.745 -7.424 -13.937 1.00 87.19 178 GLN A N 1
ATOM 1445 C CA . GLN A 1 178 ? 21.728 -6.168 -13.174 1.00 87.19 178 GLN A CA 1
ATOM 1446 C C . GLN A 1 178 ? 20.714 -6.180 -12.015 1.00 87.19 178 GLN A C 1
ATOM 1448 O O . GLN A 1 178 ? 20.848 -5.422 -11.057 1.00 87.19 178 GLN A O 1
ATOM 1453 N N . THR A 1 179 ? 19.702 -7.046 -12.086 1.00 89.00 179 THR A N 1
ATOM 1454 C CA . THR A 1 179 ? 18.609 -7.139 -11.103 1.00 89.00 179 THR A CA 1
ATOM 1455 C C . THR A 1 179 ? 18.773 -8.296 -10.120 1.00 89.00 179 THR A C 1
ATOM 1457 O O . THR A 1 179 ? 18.100 -8.323 -9.091 1.00 89.00 179 THR A O 1
ATOM 1460 N N . GLN A 1 180 ? 19.681 -9.235 -10.402 1.00 90.12 180 GLN A N 1
ATOM 1461 C CA . GLN A 1 180 ? 19.733 -10.539 -9.743 1.00 90.12 180 GLN A CA 1
ATOM 1462 C C . GLN A 1 180 ? 19.856 -10.444 -8.215 1.00 90.12 180 GLN A C 1
ATOM 1464 O O . GLN A 1 180 ? 19.063 -11.054 -7.505 1.00 90.12 180 GLN A O 1
ATOM 1469 N N . GLY A 1 181 ? 20.775 -9.626 -7.689 1.00 90.56 181 GLY A N 1
ATOM 1470 C CA . GLY A 1 181 ? 20.935 -9.469 -6.234 1.00 90.56 181 GLY A CA 1
ATOM 1471 C C . GLY A 1 181 ? 19.686 -8.914 -5.532 1.00 90.56 181 GLY A C 1
ATOM 1472 O O . GLY A 1 181 ? 19.343 -9.329 -4.422 1.00 90.56 181 GLY A O 1
ATOM 1473 N N . TYR A 1 182 ? 18.962 -8.013 -6.198 1.00 92.19 182 TYR A N 1
ATOM 1474 C CA . TYR A 1 182 ? 17.723 -7.440 -5.674 1.00 92.19 182 TYR A CA 1
ATOM 1475 C C . TYR A 1 182 ? 16.562 -8.441 -5.730 1.00 92.19 182 TYR A C 1
ATOM 1477 O O . TYR A 1 182 ? 15.769 -8.508 -4.788 1.00 92.19 182 TYR A O 1
ATOM 1485 N N . LEU A 1 183 ? 16.479 -9.231 -6.807 1.00 93.56 183 LEU A N 1
ATOM 1486 C CA . LEU A 1 183 ? 15.470 -10.279 -6.972 1.00 93.56 183 LEU A CA 1
ATOM 1487 C C . LEU A 1 183 ? 15.644 -11.412 -5.965 1.00 93.56 183 LEU A C 1
ATOM 1489 O O . LEU A 1 183 ? 14.656 -11.835 -5.379 1.00 93.56 183 LEU A O 1
ATOM 1493 N N . GLU A 1 184 ? 16.872 -11.874 -5.721 1.00 94.69 184 GLU A N 1
ATOM 1494 C CA . GLU A 1 184 ? 17.131 -12.924 -4.725 1.00 94.69 184 GLU A CA 1
ATOM 1495 C C . GLU A 1 184 ? 16.678 -12.491 -3.327 1.00 94.69 184 GLU A C 1
ATOM 1497 O O . GLU A 1 184 ? 16.034 -13.255 -2.609 1.00 94.69 184 GLU A O 1
ATOM 1502 N N . THR A 1 185 ? 16.920 -11.226 -2.970 1.00 95.31 185 THR A N 1
ATOM 1503 C CA . THR A 1 185 ? 16.417 -10.662 -1.710 1.00 95.31 185 THR A CA 1
ATOM 1504 C C . THR A 1 185 ? 14.889 -10.717 -1.657 1.00 95.31 185 THR A C 1
ATOM 1506 O O . THR A 1 185 ? 14.335 -11.165 -0.657 1.00 95.31 185 THR A O 1
ATOM 1509 N N . LEU A 1 186 ? 14.206 -10.328 -2.738 1.00 95.25 186 LEU A N 1
ATOM 1510 C CA . LEU A 1 186 ? 12.744 -10.312 -2.782 1.00 95.25 186 LEU A CA 1
ATOM 1511 C C . LEU A 1 186 ? 12.157 -11.725 -2.711 1.00 95.25 186 LEU A C 1
ATOM 1513 O O . LEU A 1 186 ? 11.247 -11.965 -1.922 1.00 95.25 186 LEU A O 1
ATOM 1517 N N . LYS A 1 187 ? 12.705 -12.673 -3.477 1.00 95.06 187 LYS A N 1
ATOM 1518 C CA . LYS A 1 187 ? 12.285 -14.082 -3.457 1.00 95.06 187 LYS A CA 1
ATOM 1519 C C . LYS A 1 187 ? 12.418 -14.693 -2.067 1.00 95.06 187 LYS A C 1
ATOM 1521 O O . LYS A 1 187 ? 11.484 -15.337 -1.607 1.00 95.06 187 LYS A O 1
ATOM 1526 N N . ASN A 1 188 ? 13.533 -14.440 -1.380 1.00 94.31 188 ASN A N 1
ATOM 1527 C CA . ASN A 1 188 ? 13.755 -14.934 -0.020 1.00 94.31 188 ASN A CA 1
ATOM 1528 C C . ASN A 1 188 ? 12.730 -14.401 0.984 1.00 94.31 188 ASN A C 1
ATOM 1530 O O . ASN A 1 188 ? 12.474 -15.060 1.981 1.00 94.31 188 ASN A O 1
ATOM 1534 N N . ARG A 1 189 ? 12.143 -13.225 0.737 1.00 93.00 189 ARG A N 1
ATOM 1535 C CA . ARG A 1 189 ? 11.071 -12.673 1.578 1.00 93.00 189 ARG A CA 1
ATOM 1536 C C . ARG A 1 189 ? 9.693 -13.252 1.266 1.00 93.00 189 ARG A C 1
ATOM 1538 O O . ARG A 1 189 ? 8.795 -13.090 2.082 1.00 93.00 189 ARG A O 1
ATOM 1545 N N . MET A 1 190 ? 9.508 -13.845 0.086 1.00 90.62 190 MET A N 1
ATOM 1546 C CA . MET A 1 190 ? 8.241 -14.466 -0.314 1.00 90.62 190 MET A CA 1
ATOM 1547 C C . MET A 1 190 ? 8.171 -15.967 -0.001 1.00 90.62 190 MET A C 1
ATOM 1549 O O . MET A 1 190 ? 7.098 -16.559 -0.144 1.00 90.62 190 MET A O 1
ATOM 1553 N N . ASN A 1 191 ? 9.290 -16.592 0.365 1.00 82.06 191 ASN A N 1
ATOM 1554 C CA . ASN A 1 191 ? 9.378 -18.002 0.755 1.00 82.06 191 ASN A CA 1
ATOM 1555 C C . ASN A 1 191 ? 9.264 -18.153 2.269 1.00 82.06 191 ASN A C 1
ATOM 1557 O O . ASN A 1 191 ? 8.604 -19.128 2.687 1.00 82.06 191 ASN A O 1
#

Secondary structure (DSSP, 8-state):
-HHHHHHHHHHHHHHHHHHHHHHHHHHHHHHHHHHHHHHHHHHHHHHHHHHHHHHHHHHHHHHHHHHS-THHHHHHHHHHHHHHHHHHHHHHHHT-S-HHHHHHHHHHHHHHSTT-TTHH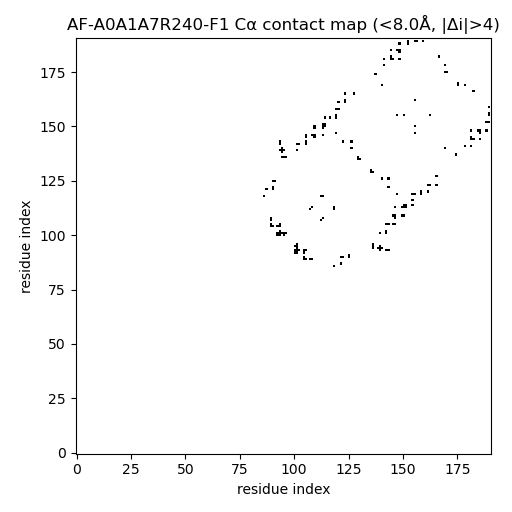HHHHHHHHHHHTSTT--HHHHHHHHHHHTTS-HHHHHHTHHHHHHHHHHHTTSTTGGGTHHHHHHHHHHH-

Mean predicted aligned error: 14.64 Å

Sequence (191 aa):
MKKAKILVIVSLTICLFAMVLTAFFYVRQKQYATQLDILNKELEHSKLKLDDTNTKLFDALKEISSYVPDSIALKSETINRTKNLELEGLVQNIFSPIKSQRLSSTETLTTKWTEDETLIPYLLDYSKDRFGQESYNMSGIINAIVVLNRMKVELLEQNRDKVSEFINHVERLEDRNQTQGYLETLKNRMN

pLDDT: mean 86.54, std 11.05, range [52.56, 97.69]